Protein AF-A0A699IEM3-F1 (afdb_monomer_lite)

Foldseek 3Di:
DDDDDDDDDDDDDDDDDDDDPDDDDPDDPVVVVVVVVVVVVVPPPQPQDDDPNDGDRDDDPPVVVVVVVVPPDPPDPDDDDDDDPDDDDPDDDPDDPDPDPDPPPPDDDDPPDDDPDDDDDDDDDDDPDDDDPPVVVVVVVVVVVVVVVVVVVVVVVVVVVVVVVVVVVVVVVVVVVVVVVVVVVVVVVVVVVVVCVVVVVVVVVVVVVVVVVVVVVVVD

Organism: Tanacetum cinerariifolium (NCBI:txid118510)

Secondary structure (DSSP, 8-state):
--PPPP----------------PPP---HHHHHHHHHHHHHHSS------BTTB-------THHHHHHHTT--------------------------------------------------------------HHHHHHHHHHHHHHHHHHHHHHHHHHHHHHHHHHHHHHHHHHHHHHHHHHHHHHHHHHHHHHHHHHHHHHHHHHHHHHHHHHHHHH-

Sequence (220 aa):
MRKKLGCTKVGSTYPKIAPNVTRGRTLDFGLWFYITLREKQRHSVVEDTMINGKWKIVHPNVAQFCRVYANQRYKTSGSSSFNIEFGDASINLNVDVGDGEKDEVQELQIPIGRNKAKGLKKKGLRSSRSSSSTNEEALARLMVFELEMQNKHAIKIKKEERLAFLEIKRKKVKCHEQELSMQEYKQRQEDIRFYMQPYDHLTTDALAHIEALRAEIKAR

Radius of gyration: 38.73 Å; chains: 1; bounding box: 74×72×127 Å

pLDDT: mean 71.39, std 21.17, range [39.5, 98.56]

Structure (mmCIF, N/CA/C/O backbone):
data_AF-A0A699IEM3-F1
#
_entry.id   AF-A0A699IEM3-F1
#
loop_
_atom_site.group_PDB
_atom_site.id
_atom_site.type_symbol
_atom_site.label_atom_id
_atom_site.label_alt_id
_atom_site.label_comp_id
_atom_site.label_asym_id
_atom_site.label_entity_id
_atom_site.label_seq_id
_atom_site.pdbx_PDB_ins_code
_atom_site.Cartn_x
_atom_site.Cartn_y
_atom_site.Cartn_z
_atom_site.occupancy
_atom_site.B_iso_or_equiv
_atom_site.auth_seq_id
_atom_site.auth_comp_id
_atom_site.auth_asym_id
_atom_site.auth_atom_id
_atom_site.pdbx_PDB_model_num
ATOM 1 N N . MET A 1 1 ? -8.000 -41.357 47.310 1.00 52.53 1 MET A N 1
ATOM 2 C CA . MET A 1 1 ? -8.778 -41.424 46.051 1.00 52.53 1 MET A CA 1
ATOM 3 C C . MET A 1 1 ? -8.624 -40.106 45.292 1.00 52.53 1 MET A C 1
ATOM 5 O O . MET A 1 1 ? -9.139 -39.098 45.752 1.00 52.53 1 MET A O 1
ATOM 9 N N . ARG A 1 2 ? -7.854 -40.070 44.193 1.00 44.31 2 ARG A N 1
ATOM 10 C CA . ARG A 1 2 ? -7.641 -38.854 43.380 1.00 44.31 2 ARG A CA 1
ATOM 11 C C . ARG A 1 2 ? -8.583 -38.881 42.174 1.00 44.31 2 ARG A C 1
ATOM 13 O O . ARG A 1 2 ? -8.459 -39.760 41.326 1.00 44.31 2 ARG A O 1
ATOM 20 N N . LYS A 1 3 ? -9.533 -37.943 42.122 1.00 59.00 3 LYS A N 1
ATOM 21 C CA . LYS A 1 3 ? -10.459 -37.763 40.994 1.00 59.00 3 LYS A CA 1
ATOM 22 C C . LYS A 1 3 ? -9.687 -37.167 39.810 1.00 59.00 3 LYS A C 1
ATOM 24 O O . LYS A 1 3 ? -9.139 -36.076 39.925 1.00 59.00 3 LYS A O 1
ATOM 29 N N . LYS A 1 4 ? -9.616 -37.899 38.693 1.00 59.34 4 LYS A N 1
ATOM 30 C CA . LYS A 1 4 ? -9.112 -37.388 37.410 1.00 59.34 4 LYS A CA 1
ATOM 31 C C . LYS A 1 4 ? -10.194 -36.500 36.792 1.00 59.34 4 LYS A C 1
ATOM 33 O O . LYS A 1 4 ? -11.294 -36.978 36.536 1.00 59.34 4 LYS A O 1
ATOM 38 N N . LEU A 1 5 ? -9.881 -35.226 36.568 1.00 62.09 5 LEU A N 1
ATOM 39 C CA . LEU A 1 5 ? -10.726 -34.311 35.804 1.00 62.09 5 LEU A CA 1
ATOM 40 C C . LEU A 1 5 ? -10.479 -34.563 34.312 1.00 62.09 5 LEU A C 1
ATOM 42 O O . LEU A 1 5 ? -9.358 -34.419 33.826 1.00 62.09 5 LEU A O 1
ATOM 46 N N . GLY A 1 6 ? -11.521 -35.014 33.614 1.00 62.34 6 GLY A N 1
ATOM 47 C CA . GLY A 1 6 ? -11.516 -35.218 32.170 1.00 62.34 6 GLY A CA 1
ATOM 48 C C . GLY A 1 6 ? -11.523 -33.877 31.444 1.00 62.34 6 GLY A C 1
ATOM 49 O O . GLY A 1 6 ? -12.405 -33.054 31.660 1.00 62.34 6 GLY A O 1
ATOM 50 N N . CYS A 1 7 ? -10.528 -33.664 30.589 1.00 61.41 7 CYS A N 1
ATOM 51 C CA . CYS A 1 7 ? -10.429 -32.496 29.727 1.00 61.41 7 CYS A CA 1
ATOM 52 C C . CYS A 1 7 ? -11.233 -32.762 28.445 1.00 61.41 7 CYS A C 1
ATOM 54 O O . CYS A 1 7 ? -10.807 -33.534 27.583 1.00 61.41 7 CYS A O 1
ATOM 56 N N . THR A 1 8 ? -12.421 -32.172 28.331 1.00 58.03 8 THR A N 1
ATOM 57 C CA . THR A 1 8 ? -13.248 -32.218 27.120 1.00 58.03 8 THR A CA 1
ATOM 58 C C . THR A 1 8 ? -12.727 -31.212 26.095 1.00 58.03 8 THR A C 1
ATOM 60 O O . THR A 1 8 ? -12.819 -30.002 26.295 1.00 58.03 8 THR A O 1
ATOM 63 N N . LYS A 1 9 ? -12.183 -31.714 24.980 1.00 56.56 9 LYS A N 1
ATOM 64 C CA . LYS A 1 9 ? -11.844 -30.912 23.797 1.00 56.56 9 LYS A CA 1
ATOM 65 C C . LYS A 1 9 ? -13.130 -30.418 23.134 1.00 56.56 9 LYS A C 1
ATOM 67 O O . LYS A 1 9 ? -13.849 -31.202 22.523 1.00 56.56 9 LYS A O 1
ATOM 72 N N . VAL A 1 10 ? -13.390 -29.118 23.227 1.00 58.78 10 VAL A N 1
ATOM 73 C CA . VAL A 1 10 ? -14.428 -28.441 22.444 1.00 58.78 10 VAL A CA 1
ATOM 74 C C . VAL A 1 10 ? -13.852 -28.158 21.056 1.00 58.78 10 VAL A C 1
ATOM 76 O O . VAL A 1 10 ? -12.942 -27.345 20.901 1.00 58.78 10 VAL A O 1
ATOM 79 N N . GLY A 1 11 ? -14.331 -28.891 20.050 1.00 55.91 11 GLY A N 1
ATOM 80 C CA . GLY A 1 11 ? -13.993 -28.661 18.649 1.00 55.91 11 GLY A CA 1
ATOM 81 C C . GLY A 1 11 ? -14.689 -27.403 18.143 1.00 55.91 11 GLY A C 1
ATOM 82 O O . GLY A 1 11 ? -15.900 -27.402 17.953 1.00 55.91 11 GLY A O 1
ATOM 83 N N . SER A 1 12 ? -13.924 -26.332 17.938 1.00 51.66 12 SER A N 1
ATOM 84 C CA . SER A 1 12 ? -14.410 -25.110 17.301 1.00 51.66 12 SER A CA 1
ATOM 85 C C . SER A 1 12 ? -14.369 -25.267 15.779 1.00 51.66 12 SER A C 1
ATOM 87 O O . SER A 1 12 ? -13.312 -25.183 15.152 1.00 51.66 12 SER A O 1
ATOM 89 N N . THR A 1 13 ? -15.525 -25.543 15.181 1.00 59.28 13 THR A N 1
ATOM 90 C CA . THR A 1 13 ? -15.749 -25.466 13.733 1.00 59.28 13 THR A CA 1
ATOM 91 C C . THR A 1 13 ? -16.137 -24.039 13.358 1.00 59.28 13 THR A C 1
ATOM 93 O O . THR A 1 13 ? -17.299 -23.660 13.475 1.00 59.28 13 THR A O 1
ATOM 96 N N . TYR A 1 14 ? -15.173 -23.248 12.884 1.00 47.78 14 TYR A N 1
ATOM 97 C CA . TYR A 1 14 ? -15.471 -21.986 12.204 1.00 47.78 14 TYR A CA 1
ATOM 98 C C . TYR A 1 14 ? -15.841 -22.246 10.734 1.00 47.78 14 TYR A C 1
ATOM 100 O O . TYR A 1 14 ? -15.163 -23.037 10.068 1.00 47.78 14 TYR A O 1
ATOM 108 N N . PRO A 1 15 ? -16.876 -21.582 10.190 1.00 53.75 15 PRO A N 1
ATOM 109 C CA . PRO A 1 15 ? -17.202 -21.672 8.773 1.00 53.75 15 PRO A CA 1
ATOM 110 C C . PRO A 1 15 ? -16.101 -21.018 7.924 1.00 53.75 15 PRO A C 1
ATOM 112 O O . PRO A 1 15 ? -15.718 -19.868 8.139 1.00 53.75 15 PRO A O 1
ATOM 115 N N . LYS A 1 16 ? -15.597 -21.759 6.931 1.00 52.88 16 LYS A N 1
ATOM 116 C CA . LYS A 1 16 ? -14.727 -21.234 5.870 1.00 52.88 16 LYS A CA 1
ATOM 117 C C . LYS A 1 16 ? -15.534 -20.270 4.999 1.00 52.88 16 LYS A C 1
ATOM 119 O O . LYS A 1 16 ? -16.350 -20.706 4.193 1.00 52.88 16 LYS A O 1
ATOM 124 N N . ILE A 1 17 ? -15.282 -18.973 5.141 1.00 44.88 17 ILE A N 1
ATOM 125 C CA . ILE A 1 17 ? -15.766 -17.956 4.203 1.00 44.88 17 ILE A CA 1
ATOM 126 C C . ILE A 1 17 ? -14.857 -18.006 2.971 1.00 44.88 17 ILE A C 1
ATOM 128 O O . ILE A 1 17 ? -13.653 -17.764 3.066 1.00 44.88 17 ILE A O 1
ATOM 132 N N . ALA A 1 18 ? -15.420 -18.382 1.823 1.00 44.97 18 ALA A N 1
ATOM 133 C CA . ALA A 1 18 ? -14.713 -18.374 0.549 1.00 44.97 18 ALA A CA 1
ATOM 134 C C . ALA A 1 18 ? -14.455 -16.921 0.094 1.00 44.97 18 ALA A C 1
ATOM 136 O O . ALA A 1 18 ? -15.361 -16.089 0.190 1.00 44.97 18 ALA A O 1
ATOM 137 N N . PRO A 1 19 ? -13.254 -16.591 -0.414 1.00 46.75 19 PRO A N 1
ATOM 138 C CA . PRO A 1 19 ? -12.976 -15.265 -0.943 1.00 46.75 19 PRO A CA 1
ATOM 139 C C . PRO A 1 19 ? -13.763 -15.056 -2.240 1.00 46.75 19 PRO A C 1
ATOM 141 O O . PRO A 1 19 ? -13.542 -15.740 -3.240 1.00 46.75 19 PRO A O 1
ATOM 144 N N . ASN A 1 20 ? -14.687 -14.096 -2.222 1.00 39.56 20 ASN A N 1
ATOM 145 C CA . ASN A 1 20 ? -15.348 -13.608 -3.425 1.00 39.56 20 ASN A CA 1
ATOM 146 C C . ASN A 1 20 ? -14.306 -12.904 -4.306 1.00 39.56 20 ASN A C 1
ATOM 148 O O . ASN A 1 20 ? -13.882 -11.784 -4.028 1.00 39.56 20 ASN A O 1
ATOM 152 N N . VAL A 1 21 ? -13.880 -13.583 -5.370 1.00 42.00 21 VAL A N 1
ATOM 153 C CA . VAL A 1 21 ? -13.054 -13.016 -6.438 1.00 42.00 21 VAL A CA 1
ATOM 154 C C . VAL A 1 21 ? -13.947 -12.101 -7.273 1.00 42.00 21 VAL A C 1
ATOM 156 O O . VAL A 1 21 ? -14.609 -12.534 -8.216 1.00 42.00 21 VAL A O 1
ATOM 159 N N . THR A 1 22 ? -13.995 -10.817 -6.924 1.00 42.59 22 THR A N 1
ATOM 160 C CA . THR A 1 22 ? -14.602 -9.790 -7.775 1.00 42.59 22 THR A CA 1
ATOM 161 C C . THR A 1 22 ? -13.750 -9.612 -9.030 1.00 42.59 22 THR A C 1
ATOM 163 O O . THR A 1 22 ? -12.681 -9.001 -8.996 1.00 42.59 22 THR A O 1
ATOM 166 N N . ARG A 1 23 ? -14.232 -10.192 -10.137 1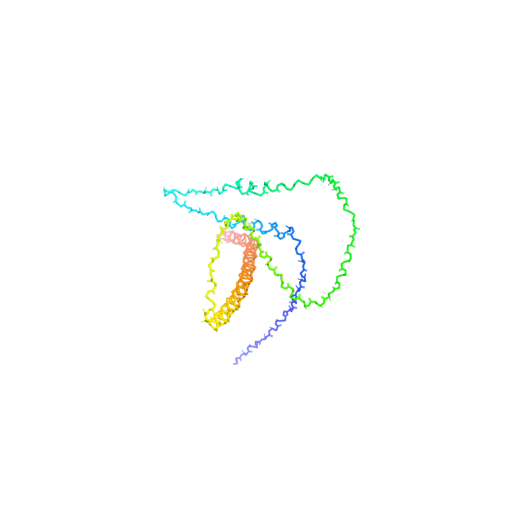.00 42.94 23 ARG A N 1
ATOM 167 C CA . ARG A 1 23 ? -13.726 -9.997 -11.501 1.00 42.94 23 ARG A CA 1
ATOM 168 C C . ARG A 1 23 ? -13.652 -8.506 -11.841 1.00 42.94 23 ARG A C 1
ATOM 170 O O . ARG A 1 23 ? -14.557 -7.735 -11.523 1.00 42.94 23 ARG A O 1
ATOM 177 N N . GLY A 1 24 ? -12.539 -8.136 -12.472 1.00 48.53 24 GLY A N 1
ATOM 178 C CA . GLY A 1 24 ? -12.126 -6.768 -12.750 1.00 48.53 24 GLY A CA 1
ATOM 179 C C . GLY A 1 24 ? -13.165 -5.951 -13.509 1.00 48.53 24 GLY A C 1
ATOM 180 O O . GLY A 1 24 ? -13.565 -6.296 -14.616 1.00 48.53 24 GLY A O 1
ATOM 181 N N . ARG A 1 25 ? -13.537 -4.818 -12.914 1.00 48.66 25 ARG A N 1
ATOM 182 C CA . ARG A 1 25 ? -14.084 -3.682 -13.650 1.00 48.66 25 ARG A CA 1
ATOM 183 C C . ARG A 1 25 ? -12.898 -2.964 -14.282 1.00 48.66 25 ARG A C 1
ATOM 185 O O . ARG A 1 25 ? -11.995 -2.532 -13.566 1.00 48.66 25 ARG A O 1
ATOM 192 N N . THR A 1 26 ? -12.885 -2.854 -15.604 1.00 50.88 26 THR A N 1
ATOM 193 C CA . THR A 1 26 ? -12.029 -1.901 -16.312 1.00 50.88 26 THR A CA 1
ATOM 194 C C . THR A 1 26 ? -12.395 -0.510 -15.816 1.00 50.88 26 THR A C 1
ATOM 196 O O . THR A 1 26 ? -13.453 0.019 -16.151 1.00 50.88 26 THR A O 1
ATOM 199 N N . LEU A 1 27 ? -11.565 0.038 -14.926 1.00 53.81 27 LEU A N 1
ATOM 200 C CA . LEU A 1 27 ? -11.679 1.422 -14.497 1.00 53.81 27 LEU A CA 1
ATOM 201 C C . LEU A 1 27 ? -11.531 2.287 -15.744 1.00 53.81 27 LEU A C 1
ATOM 203 O O . LEU A 1 27 ? -10.534 2.184 -16.457 1.00 53.81 27 LEU A O 1
ATOM 207 N N . ASP A 1 28 ? -12.559 3.089 -15.994 1.00 62.84 28 ASP A N 1
ATOM 208 C CA . ASP A 1 28 ? -12.622 4.059 -17.073 1.00 62.84 28 ASP A CA 1
ATOM 209 C C . ASP A 1 28 ? -11.303 4.846 -17.147 1.00 62.84 28 ASP A C 1
ATOM 211 O O . ASP A 1 28 ? -10.773 5.291 -16.117 1.00 62.84 28 ASP A O 1
ATOM 215 N N . PHE A 1 29 ? -10.747 4.994 -18.352 1.00 63.12 29 PHE A N 1
ATOM 216 C CA . PHE A 1 29 ? -9.464 5.667 -18.580 1.00 63.12 29 PHE A CA 1
ATOM 217 C C . PHE A 1 29 ? -9.464 7.068 -17.953 1.00 63.12 29 PHE A C 1
ATOM 219 O O . PHE A 1 29 ? -8.435 7.509 -17.441 1.00 63.12 29 PHE A O 1
ATOM 226 N N . GLY A 1 30 ? -10.626 7.731 -17.906 1.00 71.50 30 GLY A N 1
ATOM 227 C CA . GLY A 1 30 ? -10.803 9.018 -17.236 1.00 71.50 30 GLY A CA 1
ATOM 228 C C . GLY A 1 30 ? -10.588 8.964 -15.719 1.00 71.50 30 GLY A C 1
ATOM 229 O O . GLY A 1 30 ? -9.909 9.829 -15.162 1.00 71.50 30 GLY A O 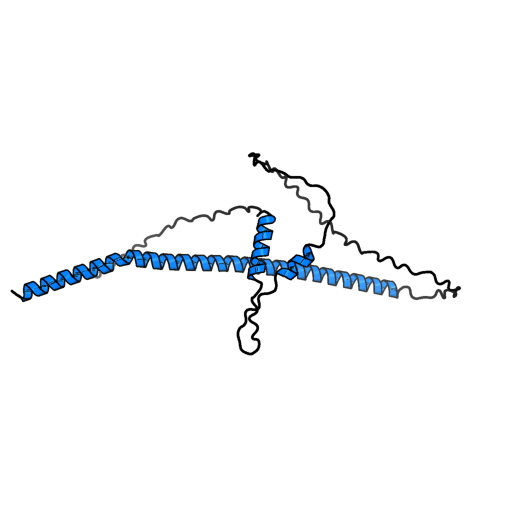1
ATOM 230 N N . LEU A 1 31 ? -11.089 7.927 -15.041 1.00 66.25 31 LEU A N 1
ATOM 231 C CA . LEU A 1 31 ? -10.917 7.761 -13.595 1.00 66.25 31 LEU A CA 1
ATOM 232 C C . LEU A 1 31 ? -9.480 7.345 -13.251 1.00 66.25 31 LEU A C 1
ATOM 234 O O . LEU A 1 31 ? -8.909 7.847 -12.280 1.00 66.25 31 LEU A O 1
ATOM 238 N N . TRP A 1 32 ? -8.861 6.501 -14.082 1.00 72.25 32 TRP A N 1
ATOM 239 C CA . TRP A 1 32 ? -7.441 6.172 -13.950 1.00 72.25 32 TRP A CA 1
ATOM 240 C C . TRP A 1 32 ? -6.556 7.408 -14.157 1.00 72.25 32 TRP A C 1
ATOM 242 O O . TRP A 1 32 ? -5.652 7.657 -13.355 1.00 72.25 32 TRP A O 1
ATOM 252 N N . PHE A 1 33 ? -6.856 8.245 -15.154 1.00 69.88 33 PHE A N 1
ATOM 253 C CA . PHE A 1 33 ? -6.129 9.492 -15.390 1.00 69.88 33 PHE A CA 1
ATOM 254 C C . PHE A 1 33 ? -6.303 10.474 -14.224 1.00 69.88 33 PHE A C 1
ATOM 256 O O . PHE A 1 33 ? -5.316 11.033 -13.747 1.00 69.88 33 PHE A O 1
ATOM 263 N N . TYR A 1 34 ? -7.521 10.617 -13.691 1.00 68.62 34 TYR A N 1
ATOM 264 C CA . TYR A 1 34 ? -7.807 11.490 -12.547 1.00 68.62 34 TYR A CA 1
ATOM 265 C C . TYR A 1 34 ? -7.088 11.037 -11.266 1.00 68.62 34 TYR A C 1
ATOM 267 O O . TYR A 1 34 ? -6.473 11.856 -10.578 1.00 68.62 34 TYR A O 1
ATOM 275 N N . ILE A 1 35 ? -7.091 9.734 -10.962 1.00 73.56 35 ILE A N 1
ATOM 276 C CA . ILE A 1 35 ? -6.369 9.173 -9.808 1.00 73.56 35 ILE A CA 1
ATOM 277 C C . ILE A 1 35 ? -4.857 9.353 -9.981 1.00 73.56 35 ILE A C 1
ATOM 279 O O . ILE A 1 35 ? -4.184 9.764 -9.036 1.00 73.56 35 ILE A O 1
ATOM 283 N N . THR A 1 36 ? -4.327 9.138 -11.188 1.00 74.12 36 THR A N 1
ATOM 284 C CA . THR A 1 36 ? -2.892 9.304 -11.468 1.00 74.12 36 THR A CA 1
ATOM 285 C C . THR A 1 36 ? -2.459 10.771 -11.351 1.00 74.12 36 THR A C 1
ATOM 287 O O . THR A 1 36 ? -1.404 11.060 -10.783 1.00 74.12 36 THR A O 1
ATOM 290 N N . LEU A 1 37 ? -3.288 11.719 -11.806 1.00 71.75 37 LEU A N 1
ATOM 291 C CA . LEU A 1 37 ? -3.036 13.156 -11.641 1.00 71.75 37 LEU A CA 1
ATOM 292 C C . LEU A 1 37 ? -3.068 13.568 -10.160 1.00 71.75 37 LEU A C 1
ATOM 294 O O . LEU A 1 37 ? -2.227 14.348 -9.708 1.00 71.75 37 LEU A O 1
ATOM 298 N N . ARG A 1 38 ? -4.005 13.004 -9.389 1.00 70.69 38 ARG A N 1
ATOM 299 C CA . ARG A 1 38 ? -4.167 13.281 -7.955 1.00 70.69 38 ARG A CA 1
ATOM 300 C C . ARG A 1 38 ? -3.053 12.661 -7.105 1.00 70.69 38 ARG A C 1
ATOM 302 O O . ARG A 1 38 ? -2.613 13.291 -6.148 1.00 70.69 38 ARG A O 1
ATOM 309 N N . GLU A 1 39 ? -2.554 11.473 -7.454 1.00 63.47 39 GLU A N 1
ATOM 310 C CA . GLU A 1 39 ? -1.367 10.879 -6.816 1.00 63.47 39 GLU A CA 1
ATOM 311 C C . GLU A 1 39 ? -0.099 11.680 -7.138 1.00 63.47 39 GLU A C 1
ATOM 313 O O . GLU A 1 39 ? 0.723 11.888 -6.248 1.00 63.47 39 GLU A O 1
ATOM 318 N N . LYS A 1 40 ? 0.043 12.211 -8.360 1.00 63.75 40 LYS A N 1
ATOM 319 C CA . LYS A 1 40 ? 1.193 13.053 -8.732 1.00 63.75 40 LYS A CA 1
ATOM 320 C C . LYS A 1 40 ? 1.199 14.404 -8.003 1.00 63.75 40 LYS A C 1
ATOM 322 O O . LYS A 1 40 ? 2.268 14.898 -7.670 1.00 63.75 40 LYS A O 1
ATOM 327 N N . GLN A 1 41 ? 0.024 14.947 -7.679 1.00 54.28 41 GLN A N 1
ATOM 328 C CA . GLN A 1 41 ? -0.141 16.115 -6.798 1.00 54.28 41 GLN A CA 1
ATOM 329 C C . GLN A 1 41 ? 0.184 15.815 -5.322 1.00 54.28 41 GLN A C 1
ATOM 331 O O . GLN A 1 41 ? 0.631 16.701 -4.607 1.00 54.28 41 GLN A O 1
ATOM 336 N N . ARG A 1 42 ? -0.000 14.573 -4.847 1.00 55.06 42 ARG A N 1
ATOM 337 C CA . ARG A 1 42 ? 0.396 14.172 -3.478 1.00 55.06 42 ARG A CA 1
ATOM 338 C C . ARG A 1 42 ? 1.878 13.813 -3.359 1.00 55.06 42 ARG A C 1
ATOM 340 O O . ARG A 1 42 ? 2.439 13.916 -2.277 1.00 55.06 42 ARG A O 1
ATOM 347 N N . HIS A 1 43 ? 2.494 13.390 -4.461 1.00 47.62 43 HIS A N 1
ATOM 348 C CA . HIS A 1 43 ? 3.922 13.085 -4.555 1.00 47.62 43 HIS A CA 1
ATOM 349 C C . HIS A 1 43 ? 4.768 14.248 -5.091 1.00 47.62 43 HIS A C 1
ATOM 351 O O . HIS A 1 43 ? 5.978 14.074 -5.227 1.00 47.62 43 HIS A O 1
ATOM 357 N N . SER A 1 44 ? 4.197 15.438 -5.346 1.00 48.97 44 SER A N 1
ATOM 358 C CA . SER A 1 44 ? 5.000 16.663 -5.297 1.00 48.97 44 SER A CA 1
ATOM 359 C C . SER A 1 44 ? 5.362 16.876 -3.834 1.00 48.97 44 SER A C 1
ATOM 361 O O . SER A 1 44 ? 4.662 17.558 -3.086 1.00 48.97 44 SER A O 1
ATOM 363 N N . VAL A 1 45 ? 6.404 16.158 -3.427 1.00 50.25 45 VAL A N 1
ATOM 364 C CA . VAL A 1 45 ? 7.114 16.333 -2.175 1.00 50.25 45 VAL A CA 1
ATOM 365 C C . VAL A 1 45 ? 7.285 17.834 -2.009 1.00 50.25 45 VAL A C 1
ATOM 367 O O . VAL A 1 45 ? 7.888 18.496 -2.854 1.00 50.25 45 VAL A O 1
ATOM 370 N N . VAL A 1 46 ? 6.659 18.377 -0.968 1.00 50.88 46 VAL A N 1
ATOM 371 C CA . VAL A 1 46 ? 7.065 19.659 -0.413 1.00 50.88 46 VAL A CA 1
ATOM 372 C C . VAL A 1 46 ? 8.498 19.407 0.029 1.00 50.88 46 VAL A C 1
ATOM 374 O O . VAL A 1 46 ? 8.736 18.788 1.061 1.00 50.88 46 VAL A O 1
ATOM 377 N N . GLU A 1 47 ? 9.453 19.713 -0.844 1.00 48.84 47 GLU A N 1
ATOM 378 C CA . GLU A 1 47 ? 10.856 19.686 -0.475 1.00 48.84 47 GLU A CA 1
ATOM 379 C C . GLU A 1 47 ? 11.030 20.812 0.538 1.00 48.84 47 GLU A C 1
ATOM 381 O O . GLU A 1 47 ? 11.080 21.991 0.184 1.00 48.84 47 GLU A O 1
ATOM 386 N N . ASP A 1 48 ? 11.055 20.445 1.817 1.00 45.38 48 ASP A N 1
ATOM 387 C CA . ASP A 1 48 ? 11.403 21.353 2.899 1.00 45.38 48 ASP A CA 1
ATOM 388 C C . ASP A 1 48 ? 12.898 21.675 2.792 1.00 45.38 48 ASP A C 1
ATOM 390 O O . ASP A 1 48 ? 13.752 21.109 3.475 1.00 45.38 48 ASP A O 1
ATOM 394 N N . THR A 1 49 ? 13.248 22.581 1.881 1.00 57.91 49 THR A N 1
ATOM 395 C CA . THR A 1 49 ? 14.609 23.101 1.781 1.00 57.91 49 THR A CA 1
ATOM 396 C C . THR A 1 49 ? 14.813 24.153 2.866 1.00 57.91 49 THR A C 1
ATOM 398 O O . THR A 1 49 ? 14.177 25.210 2.857 1.00 57.91 49 THR A O 1
ATOM 401 N N . MET A 1 50 ? 15.720 23.888 3.806 1.00 50.12 50 MET A N 1
ATOM 402 C CA . MET A 1 50 ? 16.176 24.890 4.768 1.00 50.12 50 MET A CA 1
ATOM 403 C C . MET A 1 50 ? 16.962 25.990 4.044 1.00 50.12 50 MET A C 1
ATOM 405 O O . MET A 1 50 ? 18.104 25.786 3.637 1.00 50.12 50 MET A O 1
ATOM 409 N N . ILE A 1 51 ? 16.379 27.184 3.937 1.00 65.94 51 ILE A N 1
ATOM 410 C CA . ILE A 1 51 ? 17.066 28.383 3.444 1.00 65.94 51 ILE A CA 1
ATOM 411 C C . ILE A 1 51 ? 17.247 29.326 4.638 1.00 65.94 51 ILE A C 1
ATOM 413 O O . ILE A 1 51 ? 16.272 29.800 5.222 1.00 65.94 51 ILE A O 1
ATOM 417 N N . ASN A 1 52 ? 18.499 29.592 5.024 1.00 69.81 52 ASN A N 1
ATOM 418 C CA . ASN A 1 52 ? 18.875 30.463 6.151 1.00 69.81 52 ASN A CA 1
ATOM 419 C C . ASN A 1 52 ? 18.307 30.040 7.522 1.00 69.81 52 ASN A C 1
ATOM 421 O O . ASN A 1 52 ? 17.894 30.888 8.313 1.00 69.81 52 ASN A O 1
ATOM 425 N N . GLY A 1 53 ? 18.249 28.733 7.808 1.00 75.44 53 GLY A N 1
ATOM 426 C CA . GLY A 1 53 ? 17.848 28.220 9.129 1.00 75.44 53 GLY A CA 1
ATOM 427 C C . GLY A 1 53 ? 16.383 28.473 9.510 1.00 75.44 53 GLY A C 1
ATOM 428 O O . GLY A 1 53 ? 16.006 28.261 10.659 1.00 75.44 53 GLY A O 1
ATOM 429 N N . LYS A 1 54 ? 15.547 28.921 8.565 1.00 63.41 54 LYS A N 1
ATOM 430 C CA . LYS A 1 54 ? 14.098 29.056 8.739 1.00 63.41 54 LYS A CA 1
ATOM 431 C C . LYS A 1 54 ? 13.383 28.122 7.772 1.00 63.41 54 LYS A C 1
ATOM 433 O O . LYS A 1 54 ? 13.642 28.153 6.571 1.00 63.41 54 LYS A O 1
ATOM 438 N N . TRP A 1 55 ? 12.463 27.324 8.305 1.00 61.94 55 TRP A N 1
ATOM 439 C CA . TRP A 1 55 ? 11.569 26.486 7.513 1.00 61.94 55 TRP A CA 1
ATOM 440 C C . TRP A 1 55 ? 10.671 27.382 6.655 1.00 61.94 55 TRP A C 1
ATOM 442 O O . TRP A 1 55 ? 9.961 28.245 7.178 1.00 61.94 55 TRP A O 1
ATOM 452 N N . LYS A 1 56 ? 10.737 27.219 5.333 1.00 64.06 56 LYS A N 1
ATOM 453 C CA . LYS A 1 56 ? 9.859 27.901 4.381 1.00 64.06 56 LYS A CA 1
ATOM 454 C C . LYS A 1 56 ? 9.250 26.865 3.451 1.00 64.06 56 LYS A C 1
ATOM 456 O O . LYS A 1 56 ? 9.974 26.170 2.750 1.00 64.06 56 LYS A O 1
ATOM 461 N N . ILE A 1 57 ? 7.922 26.823 3.420 1.00 61.25 57 ILE A N 1
ATOM 462 C CA . ILE A 1 57 ? 7.159 26.006 2.479 1.00 61.25 57 ILE A CA 1
ATOM 463 C C . ILE A 1 57 ? 7.235 26.701 1.119 1.00 61.25 57 ILE A C 1
ATOM 465 O O . ILE A 1 57 ? 6.619 27.749 0.903 1.00 61.25 57 ILE A O 1
ATOM 469 N N . VAL A 1 58 ? 8.033 26.153 0.206 1.00 65.19 58 VAL A N 1
ATOM 470 C CA . VAL A 1 58 ? 8.088 26.631 -1.176 1.00 65.19 58 VAL A CA 1
ATOM 471 C C . VAL A 1 58 ? 6.942 25.969 -1.930 1.00 65.19 58 VAL A C 1
ATOM 473 O O . VAL A 1 58 ? 7.017 24.801 -2.294 1.00 65.19 58 VAL A O 1
ATOM 476 N N . HIS A 1 59 ? 5.858 26.707 -2.160 1.00 62.31 59 HIS A N 1
ATOM 477 C CA . HIS A 1 59 ? 4.801 26.247 -3.055 1.00 62.31 59 HIS A CA 1
ATOM 478 C C . HIS A 1 59 ? 5.326 26.280 -4.500 1.00 62.31 59 HIS A C 1
ATOM 480 O O . HIS A 1 59 ? 5.608 27.373 -5.007 1.00 62.31 59 HIS A O 1
ATOM 486 N N . PRO A 1 60 ? 5.468 25.134 -5.194 1.00 60.06 60 PRO A N 1
ATOM 487 C CA . PRO A 1 60 ? 5.836 25.143 -6.601 1.00 60.06 60 PRO A CA 1
ATOM 488 C C . PRO A 1 60 ? 4.761 25.900 -7.385 1.00 60.06 60 PRO A C 1
ATOM 490 O O . PRO A 1 60 ? 3.564 25.673 -7.217 1.00 60.06 60 PRO A O 1
ATOM 493 N N . ASN A 1 61 ? 5.189 26.845 -8.219 1.00 55.97 61 ASN A N 1
ATOM 494 C CA . ASN A 1 61 ? 4.303 27.740 -8.953 1.00 55.97 61 ASN A CA 1
ATOM 495 C C . ASN A 1 61 ? 3.539 26.964 -10.049 1.00 55.97 61 ASN A C 1
ATOM 497 O O . ASN A 1 61 ? 3.974 26.875 -11.199 1.00 55.97 61 ASN A O 1
ATOM 501 N N . VAL A 1 62 ? 2.394 26.375 -9.681 1.00 54.28 62 VAL A N 1
ATOM 502 C CA . VAL A 1 62 ? 1.538 25.520 -10.533 1.00 54.28 62 VAL A CA 1
ATOM 503 C C . VAL A 1 62 ? 1.064 26.240 -11.811 1.00 54.28 62 VAL A C 1
ATOM 505 O O . VAL A 1 62 ? 0.748 25.594 -12.813 1.00 54.28 62 VAL A O 1
ATOM 508 N N . ALA A 1 63 ? 1.088 27.577 -11.840 1.00 51.56 63 ALA A N 1
ATOM 509 C CA . ALA A 1 63 ? 0.634 28.374 -12.979 1.00 51.56 63 ALA A CA 1
ATOM 510 C C . ALA A 1 63 ? 1.517 28.248 -14.240 1.00 51.56 63 ALA A C 1
ATOM 512 O O . ALA A 1 63 ? 1.020 28.447 -15.351 1.00 51.56 63 ALA A O 1
ATOM 513 N N . GLN A 1 64 ? 2.804 27.889 -14.125 1.00 53.12 64 GLN A N 1
ATOM 514 C CA . GLN A 1 64 ? 3.674 27.766 -15.307 1.00 53.12 64 GLN A CA 1
ATOM 515 C C . GLN A 1 64 ? 3.519 26.435 -16.052 1.00 53.12 64 GLN A C 1
ATOM 517 O O . GLN A 1 64 ? 3.697 26.402 -17.271 1.00 53.12 64 GLN A O 1
ATOM 522 N N . PHE A 1 65 ? 3.110 25.359 -15.375 1.00 45.94 65 PHE A N 1
ATOM 523 C CA . PHE A 1 65 ? 2.996 24.043 -16.015 1.00 45.94 65 PHE A CA 1
ATOM 524 C C . PHE A 1 65 ? 1.772 23.940 -16.945 1.00 45.94 65 PHE A C 1
ATOM 526 O O . PHE A 1 65 ? 1.818 23.261 -17.969 1.00 45.94 65 PHE A O 1
ATOM 533 N N . CYS A 1 66 ? 0.703 24.694 -16.664 1.00 48.06 66 CYS A N 1
ATOM 534 C CA . CYS A 1 66 ? -0.475 24.749 -17.539 1.00 48.06 66 CYS A CA 1
ATOM 535 C C . CYS A 1 66 ? -0.250 25.589 -18.811 1.00 48.06 66 CYS A C 1
ATOM 537 O O . CYS A 1 66 ? -0.931 25.381 -19.815 1.00 48.06 66 CYS A O 1
ATOM 539 N N . ARG A 1 67 ? 0.721 26.515 -18.818 1.00 44.50 67 ARG A N 1
ATOM 540 C CA . ARG A 1 67 ? 0.974 27.384 -19.982 1.00 44.50 67 ARG A CA 1
ATOM 541 C C . ARG A 1 67 ? 1.655 26.659 -21.145 1.00 44.50 67 ARG A C 1
ATOM 543 O O . ARG A 1 67 ? 1.457 27.057 -22.288 1.00 44.50 67 ARG A O 1
ATOM 550 N N . VAL A 1 68 ? 2.409 25.592 -20.872 1.00 47.38 68 VAL A N 1
ATOM 551 C CA . VAL A 1 68 ? 3.123 24.831 -21.913 1.00 47.38 68 VAL A CA 1
ATOM 552 C C . VAL A 1 68 ? 2.180 23.902 -22.690 1.00 47.38 68 VAL A C 1
ATOM 554 O O . VAL A 1 68 ? 2.362 23.732 -23.890 1.00 47.38 68 VAL A O 1
ATOM 557 N N . TYR A 1 69 ? 1.109 23.394 -22.069 1.00 45.75 69 TYR A N 1
ATOM 558 C CA . TYR A 1 69 ? 0.140 22.519 -22.750 1.00 45.75 69 TYR A CA 1
ATOM 559 C C . TYR A 1 69 ? -1.046 23.254 -23.394 1.00 45.75 69 TYR A C 1
ATOM 561 O O . TYR A 1 69 ? -1.701 22.701 -24.272 1.00 45.75 69 TYR A O 1
ATOM 569 N N . ALA A 1 70 ? -1.304 24.516 -23.036 1.00 48.25 70 ALA A N 1
ATOM 570 C CA . ALA A 1 70 ? -2.388 25.302 -23.636 1.00 48.25 70 ALA A CA 1
ATOM 571 C C . ALA A 1 70 ? -2.047 25.904 -25.019 1.00 48.25 70 ALA A C 1
ATOM 573 O O . ALA A 1 70 ? -2.913 26.511 -25.650 1.00 48.25 70 ALA A O 1
ATOM 574 N N . ASN A 1 71 ? -0.805 25.761 -25.503 1.00 45.84 71 ASN A N 1
ATOM 575 C CA . ASN A 1 71 ? -0.349 26.407 -26.741 1.00 45.84 71 ASN A CA 1
ATOM 576 C C . ASN A 1 71 ? -0.236 25.464 -27.952 1.00 45.84 71 ASN A C 1
ATOM 578 O O . ASN A 1 71 ? 0.247 25.868 -29.007 1.00 45.84 71 ASN A O 1
ATOM 582 N N . GLN A 1 72 ? -0.742 24.233 -27.844 1.00 50.69 72 GLN A N 1
ATOM 583 C CA . GLN A 1 72 ? -0.953 23.357 -28.998 1.00 50.69 72 GLN A CA 1
ATOM 584 C C . GLN A 1 72 ? -2.391 23.534 -29.510 1.00 50.69 72 GLN A C 1
ATOM 586 O O . GLN A 1 72 ? -3.226 22.635 -29.459 1.00 50.69 72 GLN A O 1
ATOM 591 N N . ARG A 1 73 ? -2.702 24.755 -29.971 1.00 46.78 73 ARG A N 1
ATOM 592 C CA . ARG A 1 73 ? -3.943 25.061 -30.694 1.00 46.78 73 ARG A CA 1
ATOM 593 C C . ARG A 1 73 ? -3.939 24.321 -32.032 1.00 46.78 73 ARG A C 1
ATOM 595 O O . ARG A 1 73 ? -3.494 24.860 -33.045 1.00 46.78 73 ARG A O 1
ATOM 602 N N . TYR A 1 74 ? -4.495 23.116 -32.050 1.00 45.69 74 TYR A N 1
ATOM 603 C CA . TYR A 1 74 ? -5.148 22.615 -33.251 1.00 45.69 74 TYR A CA 1
ATOM 604 C C . TYR A 1 74 ? -6.315 23.557 -33.556 1.00 45.69 74 TYR A C 1
ATOM 606 O O . TYR A 1 74 ? -7.247 23.706 -32.768 1.00 45.69 74 TYR A O 1
ATOM 614 N N . LYS A 1 75 ? -6.230 24.261 -34.686 1.00 49.81 75 LYS A N 1
ATOM 615 C CA . LYS A 1 75 ? -7.375 24.948 -35.278 1.00 49.81 75 LYS A CA 1
ATOM 616 C C . LYS A 1 75 ? -8.331 23.877 -35.802 1.00 49.81 75 LYS A C 1
ATOM 618 O O . LYS A 1 75 ? -8.195 23.448 -36.941 1.00 49.81 75 LYS A O 1
ATOM 623 N N . THR A 1 76 ? -9.291 23.459 -34.994 1.00 39.50 76 THR A N 1
ATOM 624 C CA . THR A 1 76 ? -10.485 22.770 -35.488 1.00 39.50 76 THR A CA 1
ATOM 625 C C . THR A 1 76 ? -11.687 23.628 -35.138 1.00 39.50 76 THR A C 1
ATOM 627 O O . THR A 1 76 ? -12.157 23.643 -34.004 1.00 39.50 76 THR A O 1
ATOM 630 N N . SER A 1 77 ? -12.136 24.403 -36.127 1.00 48.56 77 SER A N 1
ATOM 631 C CA . SER A 1 77 ? -13.488 24.952 -36.162 1.00 48.56 77 SER A CA 1
ATOM 632 C C . SER A 1 77 ? -14.478 23.792 -36.152 1.00 48.56 77 SER A C 1
ATOM 634 O O . SER A 1 77 ? -14.367 22.893 -36.980 1.00 48.56 77 SER A O 1
ATOM 636 N N . GLY A 1 78 ? -15.438 23.819 -35.235 1.00 41.56 78 GLY A N 1
ATOM 637 C CA . GLY A 1 78 ? -16.496 22.815 -35.162 1.00 41.56 78 GLY A CA 1
ATOM 638 C C . GLY A 1 78 ? -17.141 22.789 -33.787 1.00 41.56 78 GLY A C 1
ATOM 639 O O . GLY A 1 78 ? -16.913 21.873 -33.006 1.00 41.56 78 GLY A O 1
ATOM 640 N N . SER A 1 79 ? -17.915 23.823 -33.466 1.00 53.22 79 SER A N 1
ATOM 641 C CA . SER A 1 79 ? -18.818 23.811 -32.318 1.00 53.22 79 SER A CA 1
ATOM 642 C C . SER A 1 79 ? -19.881 22.726 -32.515 1.00 53.22 79 SER A C 1
ATOM 644 O O . SER A 1 79 ? -20.687 22.829 -33.437 1.00 53.22 79 SER A O 1
ATOM 646 N N . SER A 1 80 ? -19.907 21.725 -31.637 1.00 46.88 80 SER A N 1
ATOM 647 C CA . SER A 1 80 ? -21.024 20.787 -31.510 1.00 46.88 80 SER A CA 1
ATOM 648 C C . SER A 1 80 ? -21.403 20.688 -30.040 1.00 46.88 80 SER A C 1
ATOM 650 O O . SER A 1 80 ? -20.737 20.018 -29.253 1.00 46.88 80 SER A O 1
ATOM 652 N N . SER A 1 81 ? -22.460 21.400 -29.659 1.00 54.44 81 SER A N 1
ATOM 653 C CA . SER A 1 81 ? -23.117 21.262 -28.364 1.00 54.44 81 SER A CA 1
ATOM 654 C C . SER A 1 81 ? -23.910 19.956 -28.354 1.00 54.44 81 SER A C 1
ATOM 656 O O . SER A 1 81 ? -25.020 19.903 -28.880 1.00 54.44 81 SER A O 1
ATOM 658 N N . PHE A 1 82 ? -23.344 18.897 -27.781 1.00 39.69 82 PHE A N 1
ATOM 659 C CA . PHE A 1 82 ? -24.115 17.699 -27.465 1.00 39.69 82 PHE A CA 1
ATOM 660 C C . PHE A 1 82 ? -24.681 17.822 -26.052 1.00 39.69 82 PHE A C 1
ATOM 662 O O . PHE A 1 82 ? -23.961 17.709 -25.062 1.00 39.69 82 PHE A O 1
ATOM 669 N N . ASN A 1 83 ? -25.990 18.062 -25.988 1.00 43.66 83 ASN A N 1
ATOM 670 C CA . ASN A 1 83 ? -26.806 17.744 -24.825 1.00 43.66 83 ASN A CA 1
ATOM 671 C C . ASN A 1 83 ? -26.862 16.215 -24.725 1.00 43.66 83 ASN A C 1
ATOM 673 O O . ASN A 1 83 ? -27.372 15.567 -25.638 1.00 43.66 83 ASN A O 1
ATOM 677 N N . ILE A 1 84 ? -26.310 15.635 -23.660 1.00 45.44 84 ILE A N 1
ATOM 678 C CA . ILE A 1 84 ? -26.462 14.203 -23.385 1.00 45.44 84 ILE A CA 1
ATOM 679 C C . ILE A 1 84 ? -27.647 14.053 -22.440 1.00 45.44 84 ILE A C 1
ATOM 681 O O . ILE A 1 84 ? -27.528 14.172 -21.222 1.00 45.44 84 ILE A O 1
ATOM 685 N N . GLU A 1 85 ? -28.803 13.829 -23.047 1.00 45.06 85 GLU A N 1
ATOM 686 C CA . GLU A 1 85 ? -29.963 13.236 -22.402 1.00 45.06 85 GLU A CA 1
ATOM 687 C C . GLU A 1 85 ? -29.639 11.741 -22.222 1.00 45.06 85 GLU A C 1
ATOM 689 O O . GLU A 1 85 ? -29.475 11.002 -23.193 1.00 45.06 85 GLU A O 1
ATOM 694 N N . PHE A 1 86 ? -29.410 11.318 -20.975 1.00 46.56 86 PHE A N 1
ATOM 695 C CA . PHE A 1 86 ? -29.098 9.931 -20.621 1.00 46.56 86 PHE A CA 1
ATOM 696 C C . PHE A 1 86 ? -30.360 9.070 -20.792 1.00 46.56 86 PHE A C 1
ATOM 698 O O . PHE A 1 86 ? -31.151 8.909 -19.867 1.00 46.56 86 PHE A O 1
ATOM 705 N N . GLY A 1 87 ? -30.560 8.543 -21.999 1.00 53.09 87 GLY A N 1
ATOM 706 C CA . GLY A 1 87 ? -31.489 7.448 -22.262 1.00 53.09 87 GLY A CA 1
ATOM 707 C C . GLY A 1 87 ? -30.804 6.107 -22.009 1.00 53.09 87 GLY A C 1
ATOM 708 O O . GLY A 1 87 ? -29.767 5.826 -22.611 1.00 53.09 87 GLY A O 1
ATOM 709 N N . ASP A 1 88 ? -31.380 5.299 -21.117 1.00 55.38 88 ASP A N 1
ATOM 710 C CA . ASP A 1 88 ? -30.985 3.918 -20.818 1.00 55.38 88 ASP A CA 1
ATOM 711 C C . ASP A 1 88 ? -30.932 3.063 -22.096 1.00 55.38 88 ASP A C 1
ATOM 713 O O . ASP A 1 88 ? -31.926 2.489 -22.540 1.00 55.38 88 ASP A O 1
ATOM 717 N N . ALA A 1 89 ? -29.748 2.951 -22.690 1.00 46.22 89 ALA A N 1
ATOM 718 C CA . ALA A 1 89 ? -29.456 1.976 -23.727 1.00 46.22 89 ALA A CA 1
ATOM 719 C C . ALA A 1 89 ? -28.331 1.071 -23.222 1.00 46.22 89 ALA A C 1
ATOM 721 O O . ALA A 1 89 ? -27.152 1.426 -23.232 1.00 46.22 89 ALA A O 1
ATOM 722 N N . SER A 1 90 ? -28.710 -0.113 -22.741 1.00 57.56 90 SER A N 1
ATOM 723 C CA . SER A 1 90 ? -27.784 -1.174 -22.355 1.00 57.56 90 SER A CA 1
ATOM 724 C C . SER A 1 90 ? -26.977 -1.621 -23.575 1.00 57.56 90 SER A C 1
ATOM 726 O O . SER A 1 90 ? -27.499 -2.271 -24.483 1.00 57.56 90 SER A O 1
ATOM 728 N N . ILE A 1 91 ? -25.699 -1.260 -23.602 1.00 46.38 91 ILE A N 1
ATOM 729 C CA . ILE A 1 91 ? -24.773 -1.616 -24.674 1.00 46.38 91 ILE A CA 1
ATOM 730 C C . ILE A 1 91 ? -24.357 -3.073 -24.460 1.00 46.38 91 ILE A C 1
ATOM 732 O O . ILE A 1 91 ? -23.668 -3.400 -23.493 1.00 46.38 91 ILE A O 1
ATOM 736 N N . ASN A 1 92 ? -24.814 -3.963 -25.336 1.00 55.78 92 ASN A N 1
ATOM 737 C CA . ASN A 1 92 ? -24.512 -5.387 -25.256 1.00 55.78 92 ASN A CA 1
ATOM 738 C C . ASN A 1 92 ? -23.116 -5.645 -25.855 1.00 55.78 92 ASN A C 1
ATOM 740 O O . ASN A 1 92 ? -22.960 -5.740 -27.071 1.00 55.78 92 ASN A O 1
ATOM 744 N N . LEU A 1 93 ? -22.086 -5.688 -25.005 1.00 59.69 93 LEU A N 1
ATOM 745 C CA . LEU A 1 93 ? -20.696 -5.939 -25.402 1.00 59.69 93 LEU A CA 1
ATOM 746 C C . LEU A 1 93 ? -20.400 -7.445 -25.426 1.00 59.69 93 LEU A C 1
ATOM 748 O O . LEU A 1 93 ? -19.698 -7.965 -24.561 1.00 59.69 93 LEU A O 1
ATOM 752 N N . ASN A 1 94 ? -20.904 -8.140 -26.445 1.00 51.44 94 ASN A N 1
ATOM 753 C CA . ASN A 1 94 ? -20.321 -9.417 -26.853 1.00 51.44 94 ASN A CA 1
ATOM 754 C C . ASN A 1 94 ? -19.063 -9.119 -27.679 1.00 51.44 94 ASN A C 1
ATOM 756 O O . ASN A 1 94 ? -19.138 -8.899 -28.884 1.00 51.44 94 ASN A O 1
ATOM 760 N N . VAL A 1 95 ? -17.910 -9.055 -27.011 1.00 59.41 95 VAL A N 1
ATOM 761 C CA . VAL A 1 95 ? -16.600 -9.070 -27.671 1.00 59.41 95 VAL A CA 1
ATOM 762 C C . VAL A 1 95 ? -16.161 -10.523 -27.770 1.00 59.41 95 VAL A C 1
ATOM 764 O O . VAL A 1 95 ? -15.840 -11.149 -26.760 1.00 59.41 95 VAL A O 1
ATOM 767 N N . ASP A 1 96 ? -16.171 -11.049 -28.993 1.00 57.19 96 ASP A N 1
ATOM 768 C CA . ASP A 1 96 ? -15.519 -12.310 -29.322 1.00 57.19 96 ASP A CA 1
ATOM 769 C C . ASP A 1 96 ? -14.020 -12.190 -29.022 1.00 57.19 96 ASP A C 1
ATOM 771 O O . ASP A 1 96 ? -13.313 -11.331 -29.557 1.00 57.19 96 ASP A O 1
ATOM 775 N N . VAL A 1 97 ? -13.540 -13.056 -28.129 1.00 57.62 97 VAL A N 1
ATOM 776 C CA . VAL A 1 97 ? -12.121 -13.218 -27.809 1.00 57.62 97 VAL A CA 1
ATOM 777 C C . VAL A 1 97 ? -11.479 -13.976 -28.968 1.00 57.62 97 VAL A C 1
ATOM 779 O O . VAL A 1 97 ? -11.427 -15.203 -28.985 1.00 57.62 97 VAL A O 1
ATOM 782 N N . GLY A 1 98 ? -11.031 -13.223 -29.969 1.00 53.41 98 GLY A N 1
ATOM 783 C CA . GLY A 1 98 ? -10.155 -13.720 -31.021 1.00 53.41 98 GLY A CA 1
ATOM 784 C C . GLY A 1 98 ? -8.731 -13.851 -30.493 1.00 53.41 98 GLY A C 1
ATOM 785 O O . GLY A 1 98 ? -8.058 -12.847 -30.267 1.00 53.41 98 GLY A O 1
ATOM 786 N N . ASP A 1 99 ? -8.293 -15.091 -30.290 1.00 58.84 99 ASP A N 1
ATOM 787 C CA . ASP A 1 99 ? -6.900 -15.459 -30.045 1.00 58.84 99 ASP A CA 1
ATOM 788 C C . ASP A 1 99 ? -6.059 -15.082 -31.275 1.00 58.84 99 ASP A C 1
ATOM 790 O O . ASP A 1 99 ? -6.239 -15.617 -32.371 1.00 58.84 99 ASP A O 1
ATOM 794 N N . GLY A 1 100 ? -5.214 -14.069 -31.116 1.00 52.16 100 GLY A N 1
ATOM 795 C CA . GLY A 1 100 ? -4.523 -13.399 -32.210 1.00 52.16 100 GLY A CA 1
ATOM 796 C C . GLY A 1 100 ? -3.129 -12.964 -31.797 1.00 52.16 100 GLY A C 1
ATOM 797 O O . GLY A 1 100 ? -2.827 -11.773 -31.794 1.00 52.16 100 GLY A O 1
ATOM 798 N N . GLU A 1 101 ? -2.274 -13.926 -31.444 1.00 60.50 101 GLU A N 1
ATOM 799 C CA . GLU A 1 101 ? -0.826 -13.721 -31.392 1.00 60.50 101 GLU A CA 1
ATOM 800 C C . GLU A 1 101 ? -0.296 -13.336 -32.780 1.00 60.50 101 GLU A C 1
ATOM 802 O O . GLU A 1 101 ? 0.023 -14.198 -33.599 1.00 60.50 101 GLU A O 1
ATOM 807 N N . LYS A 1 102 ? -0.160 -12.033 -33.038 1.00 49.12 102 LYS A N 1
ATOM 808 C CA . LYS A 1 102 ? 0.842 -11.500 -33.969 1.00 49.12 102 LYS A CA 1
ATOM 809 C C . LYS A 1 102 ? 1.435 -10.230 -33.376 1.00 49.12 102 LYS A C 1
ATOM 811 O O . LYS A 1 102 ? 0.831 -9.163 -33.400 1.00 49.12 102 LYS A O 1
ATOM 816 N N . ASP A 1 103 ? 2.623 -10.399 -32.809 1.00 59.53 103 ASP A N 1
ATOM 817 C CA . ASP A 1 103 ? 3.532 -9.343 -32.375 1.00 59.53 103 ASP A CA 1
ATOM 818 C C . ASP A 1 103 ? 3.993 -8.564 -33.622 1.00 59.53 103 ASP A C 1
ATOM 820 O O . ASP A 1 103 ? 5.013 -8.868 -34.242 1.00 59.53 103 ASP A O 1
ATOM 824 N N . GLU A 1 104 ? 3.171 -7.610 -34.068 1.00 51.53 104 GLU A N 1
ATOM 825 C CA . GLU A 1 104 ? 3.548 -6.642 -35.096 1.00 51.53 104 GLU A CA 1
ATOM 826 C C . GLU A 1 104 ? 4.503 -5.621 -34.477 1.00 51.53 104 GLU A C 1
ATOM 828 O O . GLU A 1 104 ? 4.123 -4.653 -33.813 1.00 51.53 104 GLU A O 1
ATOM 833 N N . VAL A 1 105 ? 5.787 -5.878 -34.703 1.00 56.03 105 VAL A N 1
ATOM 834 C CA . VAL A 1 105 ? 6.893 -4.975 -34.414 1.00 56.03 105 VAL A CA 1
ATOM 835 C C . VAL A 1 105 ? 6.633 -3.658 -35.152 1.00 56.03 105 VAL A C 1
ATOM 837 O O . VAL A 1 105 ? 6.761 -3.582 -36.372 1.00 56.03 105 VAL A O 1
ATOM 840 N N . GLN A 1 106 ? 6.243 -2.607 -34.429 1.00 46.62 106 GLN A N 1
ATOM 841 C CA . GLN A 1 106 ? 6.190 -1.264 -35.002 1.00 46.62 106 GLN A CA 1
ATOM 842 C C . GLN A 1 106 ? 7.621 -0.819 -35.317 1.00 46.62 106 GLN A C 1
ATOM 844 O O . GLN A 1 106 ? 8.373 -0.410 -34.428 1.00 46.62 106 GLN A O 1
ATOM 849 N N . GLU A 1 107 ? 8.005 -0.920 -36.589 1.00 46.56 107 GLU A N 1
ATOM 850 C CA . GLU A 1 107 ? 9.220 -0.310 -37.116 1.00 46.56 107 GLU A CA 1
ATOM 851 C C . GLU A 1 107 ? 9.158 1.202 -36.865 1.00 46.56 107 GLU A C 1
ATOM 853 O O . GLU A 1 107 ? 8.350 1.933 -37.441 1.00 46.56 107 GLU A O 1
ATOM 858 N N . LEU A 1 108 ? 10.008 1.679 -35.952 1.00 57.03 108 LEU A N 1
ATOM 859 C CA . LEU A 1 108 ? 10.200 3.100 -35.694 1.00 57.03 108 LEU A CA 1
ATOM 860 C C . LEU A 1 108 ? 10.694 3.768 -36.979 1.00 57.03 108 LEU A C 1
ATOM 862 O O . LEU A 1 108 ? 11.849 3.621 -37.376 1.00 57.03 108 LEU A O 1
ATOM 866 N N . GLN A 1 109 ? 9.798 4.512 -37.620 1.00 57.34 109 GLN A N 1
ATOM 867 C CA . GLN A 1 109 ? 10.067 5.292 -38.817 1.00 57.34 109 GLN A CA 1
ATOM 868 C C . GLN A 1 109 ? 11.168 6.323 -38.527 1.00 57.34 109 GLN A C 1
ATOM 870 O O . GLN A 1 109 ? 10.944 7.347 -37.881 1.00 57.34 109 GLN A O 1
ATOM 875 N N . ILE A 1 110 ? 12.384 6.027 -38.989 1.00 52.75 110 ILE A N 1
ATOM 876 C CA . ILE A 1 110 ? 13.549 6.903 -38.855 1.00 52.75 110 ILE A CA 1
ATOM 877 C C . ILE A 1 110 ? 13.270 8.188 -39.652 1.00 52.75 110 ILE A C 1
ATOM 879 O O . ILE A 1 110 ? 13.021 8.113 -40.860 1.00 52.75 110 ILE A O 1
ATOM 883 N N . PRO A 1 111 ? 13.312 9.380 -39.031 1.00 52.56 111 PRO A N 1
ATOM 884 C CA . PRO A 1 111 ? 13.100 10.619 -39.757 1.00 52.56 111 PRO A CA 1
ATOM 885 C C . PRO A 1 111 ? 14.291 10.867 -40.688 1.00 52.56 111 PRO A C 1
ATOM 887 O O . PRO A 1 111 ? 15.389 11.221 -40.255 1.00 52.56 111 PRO A O 1
ATOM 890 N N . ILE A 1 112 ? 14.060 10.694 -41.991 1.00 48.59 112 ILE A N 1
ATOM 891 C CA . ILE A 1 112 ? 14.981 11.092 -43.059 1.00 48.59 112 ILE A CA 1
ATOM 892 C C . ILE A 1 112 ? 15.101 12.621 -43.034 1.00 48.59 112 ILE A C 1
ATOM 894 O O . ILE A 1 112 ? 14.315 13.369 -43.624 1.00 48.59 112 ILE A O 1
ATOM 898 N N . GLY A 1 113 ? 16.108 13.092 -42.301 1.00 60.50 113 GLY A N 1
ATOM 899 C CA . GLY A 1 113 ? 16.576 14.468 -42.320 1.00 60.50 113 GLY A CA 1
ATOM 900 C C . GLY A 1 113 ? 17.160 14.799 -43.690 1.00 60.50 113 GLY A C 1
ATOM 901 O O . GLY A 1 113 ? 18.301 14.469 -44.002 1.00 60.50 113 GLY A O 1
ATOM 902 N N . ARG A 1 114 ? 16.347 15.456 -44.521 1.00 54.12 114 ARG A N 1
ATOM 903 C CA . ARG A 1 114 ? 16.715 16.071 -45.805 1.00 54.12 114 ARG A CA 1
ATOM 904 C C . ARG A 1 114 ? 17.877 17.061 -45.630 1.00 54.12 114 ARG A C 1
ATOM 906 O O . ARG A 1 114 ? 17.661 18.243 -45.368 1.00 54.12 114 ARG A O 1
ATOM 913 N N . ASN A 1 115 ? 19.103 16.610 -45.878 1.00 51.69 115 ASN A N 1
ATOM 914 C CA . ASN A 1 115 ? 20.245 17.499 -46.079 1.00 51.69 115 ASN A CA 1
ATOM 915 C C . ASN A 1 115 ? 20.133 18.186 -47.447 1.00 51.69 115 ASN A C 1
ATOM 917 O O . ASN A 1 115 ? 20.403 17.592 -48.490 1.00 51.69 115 ASN A O 1
ATOM 921 N N . LYS A 1 116 ? 19.736 19.464 -47.455 1.00 62.44 116 LYS A N 1
ATOM 922 C CA . LYS A 1 116 ? 19.838 20.329 -48.638 1.00 62.44 116 LYS A CA 1
ATOM 923 C C . LYS A 1 116 ? 21.257 20.891 -48.749 1.00 62.44 116 LYS A C 1
ATOM 925 O O . LYS A 1 116 ? 21.498 22.042 -48.399 1.00 62.44 116 LYS A O 1
ATOM 930 N N . ALA A 1 117 ? 22.195 20.093 -49.252 1.00 60.81 117 ALA A N 1
ATOM 931 C CA . ALA A 1 117 ? 23.509 20.594 -49.648 1.00 60.81 117 ALA A CA 1
ATOM 932 C C . ALA A 1 117 ? 23.449 21.119 -51.093 1.00 60.81 117 ALA A C 1
ATOM 934 O O . ALA A 1 117 ? 23.176 20.373 -52.034 1.00 60.81 117 ALA A O 1
ATOM 935 N N . LYS A 1 118 ? 23.670 22.428 -51.264 1.00 63.84 118 LYS A N 1
ATOM 936 C CA . LYS A 1 118 ? 23.840 23.069 -52.575 1.00 63.84 118 LYS A CA 1
ATOM 937 C C . LYS A 1 118 ? 25.152 22.587 -53.205 1.00 63.84 118 LYS A C 1
ATOM 939 O O . LYS A 1 118 ? 26.179 22.523 -52.538 1.00 63.84 118 LYS A O 1
ATOM 944 N N . GLY A 1 119 ? 25.080 22.233 -54.486 1.00 57.59 119 GLY A N 1
ATOM 945 C CA . GLY A 1 119 ? 26.148 21.583 -55.238 1.00 57.59 119 GLY A CA 1
ATOM 946 C C . GLY A 1 119 ? 27.458 22.371 -55.307 1.00 57.59 119 GLY A C 1
ATOM 947 O O . GLY A 1 119 ? 27.487 23.530 -55.714 1.00 57.59 119 GLY A O 1
ATOM 948 N N . LEU A 1 120 ? 28.552 21.675 -55.004 1.00 59.56 120 LEU A N 1
ATOM 949 C CA . LEU A 1 120 ? 29.914 22.048 -55.372 1.00 59.56 120 LEU A CA 1
ATOM 950 C C . LEU A 1 120 ? 30.411 21.030 -56.404 1.00 59.56 120 LEU A C 1
ATOM 952 O O . LEU A 1 120 ? 30.667 19.869 -56.090 1.00 59.56 120 LEU A O 1
ATOM 956 N N . LYS A 1 121 ? 30.515 21.466 -57.665 1.00 64.62 121 LYS A N 1
ATOM 957 C CA . LYS A 1 121 ? 31.141 20.708 -58.755 1.00 64.62 121 LYS A CA 1
ATOM 958 C C . LYS A 1 121 ? 32.631 20.539 -58.440 1.00 64.62 121 LYS A C 1
ATOM 960 O O . LYS A 1 121 ? 33.371 21.517 -58.515 1.00 64.62 121 LYS A O 1
ATOM 965 N N . LYS A 1 122 ? 33.090 19.319 -58.146 1.00 66.12 122 LYS A N 1
ATOM 966 C CA . LYS A 1 122 ? 34.526 19.006 -58.070 1.00 66.12 122 LYS A CA 1
ATOM 967 C C . LYS A 1 122 ? 34.889 17.968 -59.130 1.00 66.12 122 LYS A C 1
ATOM 969 O O . LYS A 1 122 ? 34.276 16.910 -59.220 1.00 66.12 122 LYS A O 1
ATOM 974 N N . LYS A 1 123 ? 35.839 18.359 -59.985 1.00 62.19 123 LYS A N 1
ATOM 975 C CA . LYS A 1 123 ? 36.357 17.602 -61.129 1.00 62.19 123 LYS A CA 1
ATOM 976 C C . LYS A 1 123 ? 37.041 16.311 -60.670 1.00 62.19 123 LYS A C 1
ATOM 978 O O . LYS A 1 123 ? 37.602 16.258 -5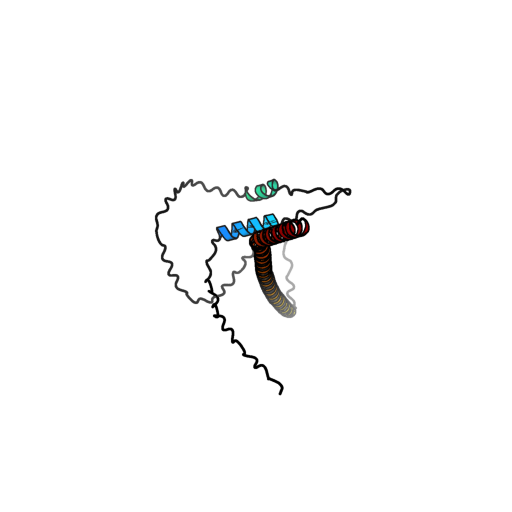9.579 1.00 62.19 123 LYS A O 1
ATOM 983 N N . GLY A 1 124 ? 36.949 15.302 -61.534 1.00 64.50 124 GLY A N 1
ATOM 984 C CA . GLY A 1 124 ? 37.294 13.913 -61.267 1.00 64.50 124 GLY A CA 1
ATOM 985 C C . GLY A 1 124 ? 38.706 13.690 -60.738 1.00 64.50 124 GLY A C 1
ATOM 986 O O . GLY A 1 124 ? 39.687 14.195 -61.281 1.00 64.50 124 GLY A O 1
ATOM 987 N N . LEU A 1 125 ? 38.777 12.851 -59.710 1.00 57.47 125 LEU A N 1
ATOM 988 C CA . LEU A 1 125 ? 39.976 12.117 -59.348 1.00 57.47 125 LEU A CA 1
ATOM 989 C C . LEU A 1 125 ? 39.698 10.635 -59.591 1.00 57.47 125 LEU A C 1
ATOM 991 O O . LEU A 1 125 ? 38.692 10.083 -59.149 1.00 57.47 125 LEU A O 1
ATOM 995 N N . ARG A 1 126 ?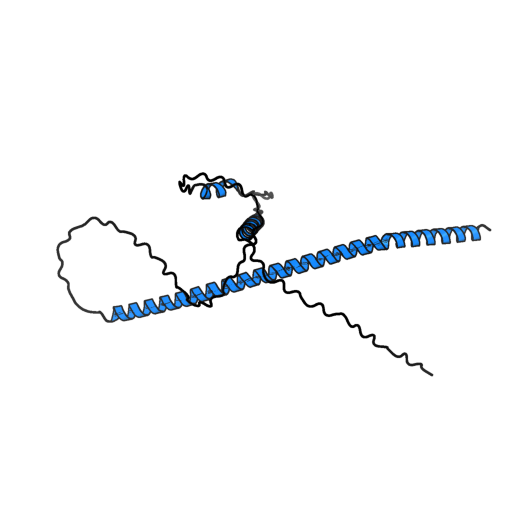 40.590 10.045 -60.386 1.00 59.94 126 ARG A N 1
ATOM 996 C CA . ARG A 1 126 ? 40.657 8.634 -60.761 1.00 59.94 126 ARG A CA 1
ATOM 997 C C . ARG A 1 126 ? 40.520 7.755 -59.514 1.00 59.94 126 ARG A C 1
ATOM 999 O O . ARG A 1 126 ? 41.302 7.871 -58.578 1.00 59.94 126 ARG A O 1
ATOM 1006 N N . SER A 1 127 ? 39.525 6.875 -59.545 1.00 51.69 127 SER A N 1
ATOM 1007 C CA . SER A 1 127 ? 39.311 5.799 -58.582 1.00 51.69 127 SER A CA 1
ATOM 1008 C C . SER A 1 127 ? 40.492 4.824 -58.636 1.00 51.69 127 SER A C 1
ATOM 1010 O O . SER A 1 127 ? 40.627 4.054 -59.586 1.00 51.69 127 SER A O 1
ATOM 1012 N N . SER A 1 128 ? 41.350 4.861 -57.615 1.00 53.50 128 SER A N 1
ATOM 1013 C CA . SER A 1 128 ? 42.232 3.739 -57.287 1.00 53.50 128 SER A CA 1
ATOM 1014 C C . SER A 1 128 ? 41.380 2.664 -56.623 1.00 53.50 128 SER A C 1
ATOM 1016 O O . SER A 1 128 ? 41.112 2.690 -55.426 1.00 53.50 128 SER A O 1
ATOM 1018 N N . ARG A 1 129 ? 40.883 1.758 -57.461 1.00 64.12 129 ARG A N 1
ATOM 1019 C CA . ARG A 1 129 ? 40.128 0.559 -57.108 1.00 64.12 129 ARG A CA 1
ATOM 1020 C C . ARG A 1 129 ? 41.109 -0.548 -56.719 1.00 64.12 129 ARG A C 1
ATOM 1022 O O . ARG A 1 129 ? 41.451 -1.364 -57.560 1.00 64.12 129 ARG A O 1
ATOM 1029 N N . SER A 1 130 ? 41.534 -0.545 -55.460 1.00 52.50 130 SER A N 1
ATOM 1030 C CA . SER A 1 130 ? 42.240 -1.642 -54.775 1.00 52.50 130 SER A CA 1
ATOM 1031 C C . SER A 1 130 ? 42.122 -1.386 -53.270 1.00 52.50 130 SER A C 1
ATOM 1033 O O . SER A 1 130 ? 42.257 -0.242 -52.860 1.00 52.50 130 SER A O 1
ATOM 1035 N N . SER A 1 131 ? 41.934 -2.315 -52.342 1.00 59.28 131 SER A N 1
ATOM 1036 C CA . SER A 1 131 ? 41.626 -3.745 -52.329 1.00 59.28 131 SER A CA 1
ATOM 1037 C C . SER A 1 131 ? 41.613 -4.095 -50.833 1.00 59.28 131 SER A C 1
ATOM 1039 O O . SER A 1 131 ? 42.680 -4.144 -50.228 1.00 59.28 131 SER A O 1
ATOM 1041 N N . SER A 1 132 ? 40.439 -4.246 -50.218 1.00 57.56 132 SER A N 1
ATOM 1042 C CA . SER A 1 132 ? 40.255 -4.844 -48.881 1.00 57.56 132 SER A CA 1
ATOM 1043 C C . SER A 1 132 ? 38.752 -4.929 -48.584 1.00 57.56 132 SER A C 1
ATOM 1045 O O . SER A 1 132 ? 38.240 -4.172 -47.777 1.00 57.56 132 SER A O 1
ATOM 1047 N N . SER A 1 133 ? 38.005 -5.785 -49.284 1.00 62.97 133 SER A N 1
ATOM 1048 C CA . SER A 1 133 ? 36.554 -5.945 -49.061 1.00 62.97 133 SER A CA 1
ATOM 1049 C C . SER A 1 133 ? 36.213 -6.970 -47.972 1.00 62.97 133 SER A C 1
ATOM 1051 O O . SER A 1 133 ? 35.054 -7.129 -47.611 1.00 62.97 133 SER A O 1
ATOM 1053 N N . THR A 1 134 ? 37.201 -7.706 -47.459 1.00 69.31 134 THR A N 1
ATOM 1054 C CA . THR A 1 134 ? 36.983 -8.808 -46.507 1.00 69.31 134 THR A CA 1
ATOM 1055 C C . THR A 1 134 ? 36.883 -8.344 -45.052 1.00 69.31 134 THR A C 1
ATOM 1057 O O . THR A 1 134 ? 36.279 -9.031 -44.233 1.00 69.31 134 THR A O 1
ATOM 1060 N N . ASN A 1 135 ? 37.432 -7.178 -44.706 1.00 83.12 135 ASN A N 1
ATOM 1061 C CA . ASN A 1 135 ? 37.353 -6.622 -43.351 1.00 83.12 135 ASN A CA 1
ATOM 1062 C C . ASN A 1 135 ? 36.030 -5.879 -43.083 1.00 83.12 135 ASN A C 1
ATOM 1064 O O . ASN A 1 135 ? 35.565 -5.872 -41.944 1.00 83.12 135 ASN A O 1
ATOM 1068 N N . GLU A 1 136 ? 35.399 -5.307 -44.112 1.00 88.31 136 GLU A N 1
ATOM 1069 C CA . GLU A 1 136 ? 34.102 -4.627 -43.999 1.00 88.31 136 GLU A CA 1
ATOM 1070 C C . GLU A 1 136 ? 32.983 -5.599 -43.601 1.00 88.31 136 GLU A C 1
ATOM 1072 O O . GLU A 1 136 ? 32.167 -5.279 -42.740 1.00 88.31 136 GLU A O 1
ATOM 1077 N N . GLU A 1 137 ? 32.980 -6.818 -44.151 1.00 90.38 137 GLU A N 1
ATOM 1078 C CA . GLU A 1 137 ? 31.996 -7.844 -43.789 1.00 90.38 137 GLU A CA 1
ATOM 1079 C C . GLU A 1 137 ? 32.158 -8.302 -42.330 1.00 90.38 137 GLU A C 1
ATOM 1081 O O . GLU A 1 137 ? 31.172 -8.448 -41.605 1.00 90.38 137 GLU A O 1
ATOM 1086 N N . ALA A 1 138 ? 33.401 -8.492 -41.873 1.00 93.38 138 ALA A N 1
ATOM 1087 C CA . ALA A 1 138 ? 33.684 -8.855 -40.487 1.00 93.38 138 ALA A CA 1
ATOM 1088 C C . ALA A 1 138 ? 33.241 -7.751 -39.510 1.00 93.38 138 ALA A C 1
ATOM 1090 O O . ALA A 1 138 ? 32.628 -8.048 -38.483 1.00 93.38 138 ALA A O 1
ATOM 1091 N N . LEU A 1 139 ? 33.487 -6.482 -39.855 1.00 94.62 139 LEU A N 1
ATOM 1092 C CA . LEU A 1 139 ? 33.019 -5.339 -39.073 1.00 94.62 139 LEU A CA 1
ATOM 1093 C C . LEU A 1 139 ? 31.487 -5.267 -39.043 1.00 94.62 139 LEU A C 1
ATOM 1095 O O . LEU A 1 139 ? 30.907 -5.095 -37.973 1.00 94.62 139 LEU A O 1
ATOM 1099 N N . ALA A 1 140 ? 30.823 -5.454 -40.187 1.00 95.69 140 ALA A N 1
ATOM 1100 C CA . ALA A 1 140 ? 29.365 -5.453 -40.259 1.00 95.69 140 ALA A CA 1
ATOM 1101 C C . ALA A 1 140 ? 28.755 -6.545 -39.364 1.00 95.69 140 ALA A C 1
ATOM 1103 O O . ALA A 1 140 ? 27.836 -6.270 -38.593 1.00 95.69 140 ALA A O 1
ATOM 1104 N N . ARG A 1 141 ? 29.310 -7.765 -39.396 1.00 96.56 141 ARG A N 1
ATOM 1105 C CA . ARG A 1 141 ? 28.879 -8.871 -38.524 1.00 96.56 141 ARG A CA 1
ATOM 1106 C C . ARG A 1 141 ? 29.070 -8.545 -37.040 1.00 96.56 141 ARG A C 1
ATOM 1108 O O . ARG A 1 141 ? 28.185 -8.846 -36.242 1.00 96.56 141 ARG A O 1
ATOM 1115 N N . LEU A 1 142 ? 30.183 -7.904 -36.676 1.00 97.12 142 LEU A N 1
ATOM 1116 C CA . LEU A 1 142 ? 30.441 -7.471 -35.300 1.00 97.12 142 LEU A CA 1
ATOM 1117 C C . LEU A 1 142 ? 29.399 -6.445 -34.829 1.00 97.12 142 LEU A C 1
ATOM 1119 O O . LEU A 1 142 ? 28.846 -6.594 -33.741 1.00 97.12 142 LEU A O 1
ATOM 1123 N N . MET A 1 143 ? 29.087 -5.450 -35.664 1.0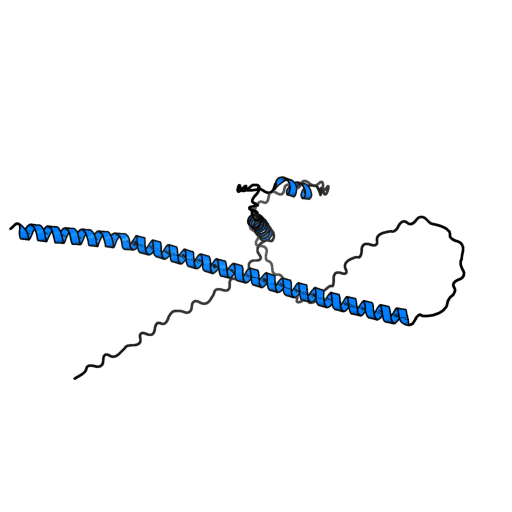0 98.00 143 MET A N 1
ATOM 1124 C CA . MET A 1 143 ? 28.100 -4.416 -35.334 1.00 98.00 143 MET A CA 1
ATOM 1125 C C . MET A 1 143 ? 26.685 -4.987 -35.186 1.00 98.00 143 MET A C 1
ATOM 1127 O O . MET A 1 143 ? 25.960 -4.592 -34.274 1.00 98.00 143 MET A O 1
ATOM 1131 N N . VAL A 1 144 ? 26.292 -5.937 -36.043 1.00 97.94 144 VAL A N 1
ATOM 1132 C CA . VAL A 1 144 ? 24.994 -6.625 -35.924 1.00 97.94 144 VAL A CA 1
ATOM 1133 C C . VAL A 1 144 ? 24.914 -7.390 -34.604 1.00 97.94 144 VAL A C 1
ATOM 1135 O O . VAL A 1 144 ? 23.928 -7.261 -33.879 1.00 97.94 144 VAL A O 1
ATOM 1138 N N . PHE A 1 145 ? 25.969 -8.126 -34.246 1.00 97.81 145 PHE A N 1
ATOM 1139 C CA . PHE A 1 145 ? 26.009 -8.873 -32.991 1.00 97.81 145 PHE A CA 1
ATOM 1140 C C . PHE A 1 145 ? 25.948 -7.959 -31.757 1.00 97.81 145 PHE A C 1
ATOM 1142 O O . PHE A 1 145 ? 25.215 -8.243 -30.807 1.00 97.81 145 PHE A O 1
ATOM 1149 N N . GLU A 1 146 ? 26.680 -6.844 -31.773 1.00 97.94 146 GLU A N 1
ATOM 1150 C CA . GLU A 1 146 ? 26.646 -5.856 -30.693 1.00 97.94 146 GLU A CA 1
ATOM 1151 C C . GLU A 1 146 ? 25.244 -5.248 -30.532 1.00 97.94 146 GLU A C 1
ATOM 1153 O O . GLU A 1 146 ? 24.721 -5.178 -29.416 1.00 97.94 146 GLU A O 1
ATOM 1158 N N . LEU A 1 147 ? 24.589 -4.896 -31.642 1.00 98.06 147 LEU A N 1
ATOM 1159 C CA . LEU A 1 147 ? 23.232 -4.355 -31.630 1.00 98.06 147 LEU A CA 1
ATOM 1160 C C . LEU A 1 147 ? 22.209 -5.372 -31.098 1.00 98.06 147 LEU A C 1
ATOM 1162 O O . LEU A 1 147 ? 21.349 -5.026 -30.284 1.00 98.06 147 LEU A O 1
ATOM 1166 N N . GLU A 1 148 ? 22.303 -6.638 -31.508 1.00 98.31 148 GLU A N 1
ATOM 1167 C CA . GLU A 1 148 ? 21.449 -7.706 -30.981 1.00 98.31 148 GLU A CA 1
ATOM 1168 C C . GLU A 1 148 ? 21.625 -7.892 -29.473 1.00 98.31 148 GLU A C 1
ATOM 1170 O O . GLU A 1 148 ? 20.642 -8.073 -28.744 1.00 98.31 148 GLU A O 1
ATOM 1175 N N . MET A 1 149 ? 22.868 -7.840 -28.991 1.00 98.06 149 MET A N 1
ATOM 1176 C CA . MET A 1 149 ? 23.169 -7.954 -27.568 1.00 98.06 149 MET A CA 1
ATOM 1177 C C . MET A 1 149 ? 22.563 -6.786 -26.783 1.00 98.06 149 MET A C 1
ATOM 1179 O O . MET A 1 149 ? 21.900 -7.009 -25.765 1.00 98.06 149 MET A O 1
ATOM 1183 N N . GLN A 1 150 ? 22.719 -5.556 -27.281 1.00 97.50 150 GLN A N 1
ATOM 1184 C CA . GLN A 1 150 ? 22.132 -4.363 -26.668 1.00 97.50 150 GLN A CA 1
ATOM 1185 C C . GLN A 1 150 ? 20.601 -4.432 -26.639 1.00 97.50 150 GLN A C 1
ATOM 1187 O O . GLN A 1 150 ? 19.996 -4.154 -25.602 1.00 97.50 150 GLN A O 1
ATOM 1192 N N . ASN A 1 151 ? 19.966 -4.881 -27.724 1.00 97.75 151 ASN A N 1
ATOM 1193 C CA . ASN A 1 151 ? 18.513 -5.048 -27.784 1.00 97.75 151 ASN A CA 1
ATOM 1194 C C . ASN A 1 151 ? 18.013 -6.093 -26.780 1.00 97.75 151 ASN A C 1
ATOM 1196 O O . ASN A 1 151 ? 17.065 -5.832 -26.033 1.00 97.75 151 ASN A O 1
ATOM 1200 N N . LYS A 1 152 ? 18.676 -7.254 -26.696 1.00 98.12 152 LYS A N 1
ATOM 1201 C CA . LYS A 1 152 ? 18.353 -8.295 -25.703 1.00 98.12 152 LYS A CA 1
ATOM 1202 C C . LYS A 1 152 ? 18.473 -7.757 -24.278 1.00 98.12 152 LYS A C 1
ATOM 1204 O O . LYS A 1 152 ? 17.579 -7.979 -23.459 1.00 98.12 152 LYS A O 1
ATOM 1209 N N . HIS A 1 153 ? 19.539 -7.015 -23.993 1.00 97.62 153 HIS A N 1
ATOM 1210 C CA . HIS A 1 153 ? 19.759 -6.400 -22.688 1.00 97.62 153 HIS A CA 1
ATOM 1211 C C . HIS A 1 153 ? 18.696 -5.341 -22.358 1.00 97.62 153 HIS A C 1
ATOM 1213 O O . HIS A 1 153 ? 18.119 -5.364 -21.271 1.00 97.62 153 HIS A O 1
ATOM 1219 N N . ALA A 1 154 ? 18.355 -4.469 -23.309 1.00 97.50 154 ALA A N 1
ATOM 1220 C CA . ALA A 1 154 ? 17.322 -3.452 -23.133 1.00 97.50 154 ALA A CA 1
ATOM 1221 C C . ALA A 1 154 ? 15.936 -4.067 -22.874 1.00 97.50 154 ALA A C 1
ATOM 1223 O O . ALA A 1 154 ? 15.197 -3.596 -22.007 1.00 97.50 154 ALA A O 1
ATOM 1224 N N . ILE A 1 155 ? 15.582 -5.143 -23.586 1.00 97.94 155 ILE A N 1
ATOM 1225 C CA . ILE A 1 155 ? 14.334 -5.883 -23.347 1.00 97.94 155 ILE A CA 1
ATOM 1226 C C . ILE A 1 155 ? 14.341 -6.503 -21.946 1.00 97.94 155 ILE A C 1
ATOM 1228 O O . ILE A 1 155 ? 13.328 -6.437 -21.247 1.00 97.94 155 ILE A O 1
ATOM 1232 N N . LYS A 1 156 ? 15.469 -7.087 -21.524 1.00 98.06 156 LYS A N 1
ATOM 1233 C CA . LYS A 1 156 ? 15.620 -7.678 -20.190 1.00 98.06 156 LYS A CA 1
ATOM 1234 C C . LYS A 1 156 ? 15.414 -6.633 -19.089 1.00 98.06 156 LYS A C 1
ATOM 1236 O O . LYS A 1 156 ? 14.563 -6.847 -18.230 1.00 98.06 156 LYS A O 1
ATOM 1241 N N . ILE A 1 157 ? 16.094 -5.488 -19.175 1.00 97.19 157 ILE A N 1
ATOM 1242 C CA . ILE A 1 157 ? 15.939 -4.385 -18.214 1.00 97.19 157 ILE A CA 1
ATOM 1243 C C . ILE A 1 157 ? 14.481 -3.925 -18.149 1.00 97.19 157 ILE A C 1
ATOM 1245 O O . ILE A 1 157 ? 13.899 -3.877 -17.070 1.00 97.19 157 ILE A O 1
ATOM 1249 N N . LYS A 1 158 ? 13.839 -3.670 -19.297 1.00 97.06 158 LYS A N 1
ATOM 1250 C CA . LYS A 1 158 ? 12.432 -3.233 -19.329 1.00 97.06 158 LYS A CA 1
ATOM 1251 C C . LYS A 1 158 ? 11.483 -4.244 -18.678 1.00 97.06 158 LYS A C 1
ATOM 1253 O O . LYS A 1 158 ? 10.481 -3.851 -18.081 1.00 97.06 158 LYS A O 1
ATOM 1258 N N . LYS A 1 159 ? 11.759 -5.547 -18.805 1.00 97.69 159 LYS A N 1
ATOM 1259 C CA . LYS A 1 159 ? 10.980 -6.598 -18.130 1.00 97.69 159 LYS A CA 1
ATOM 1260 C C . LYS A 1 159 ? 11.187 -6.552 -16.616 1.00 97.69 159 LYS A C 1
ATOM 1262 O O . LYS A 1 159 ? 10.202 -6.594 -15.882 1.00 97.69 159 LYS A O 1
ATOM 1267 N N . GLU A 1 160 ? 12.429 -6.425 -16.160 1.00 97.94 160 GLU A N 1
ATOM 1268 C CA . GLU A 1 160 ? 12.763 -6.315 -14.735 1.00 97.94 160 GLU A CA 1
ATOM 1269 C C . GLU A 1 160 ? 12.140 -5.063 -14.097 1.00 97.94 160 GLU A C 1
ATOM 1271 O O . GLU A 1 160 ? 11.500 -5.165 -13.052 1.00 97.94 160 GLU A O 1
ATOM 1276 N N . GLU A 1 161 ? 12.204 -3.909 -14.765 1.00 97.38 161 GLU A N 1
ATOM 1277 C CA . GLU A 1 161 ? 11.568 -2.663 -14.312 1.00 97.38 161 GLU A CA 1
ATOM 1278 C C . GLU A 1 161 ? 10.046 -2.805 -14.159 1.00 97.38 161 GLU A C 1
ATOM 1280 O O . GLU A 1 161 ? 9.469 -2.382 -13.153 1.00 97.38 161 GLU A O 1
ATOM 1285 N N . ARG A 1 162 ? 9.378 -3.441 -15.134 1.00 96.88 162 ARG A N 1
ATOM 1286 C CA . ARG A 1 162 ? 7.929 -3.699 -15.071 1.00 96.88 162 ARG A CA 1
ATOM 1287 C C . ARG A 1 162 ? 7.566 -4.608 -13.897 1.00 96.88 162 ARG A C 1
ATOM 1289 O O . ARG A 1 162 ? 6.569 -4.354 -13.220 1.00 96.88 162 ARG A O 1
ATOM 1296 N N . LEU A 1 163 ? 8.361 -5.646 -13.641 1.00 97.56 163 LEU A N 1
ATOM 1297 C CA . LEU A 1 163 ? 8.149 -6.547 -12.507 1.00 97.56 163 LEU A CA 1
ATOM 1298 C C . LEU A 1 163 ? 8.355 -5.826 -11.170 1.00 97.56 163 LEU A C 1
ATOM 1300 O O . LEU A 1 163 ? 7.496 -5.929 -10.293 1.00 97.56 163 LEU A O 1
ATOM 1304 N N . ALA A 1 164 ? 9.425 -5.038 -11.042 1.00 98.38 164 ALA A N 1
ATOM 1305 C CA . ALA A 1 164 ? 9.693 -4.239 -9.848 1.00 98.38 164 ALA A CA 1
ATOM 1306 C C . ALA A 1 164 ? 8.553 -3.244 -9.565 1.00 98.38 164 ALA A C 1
ATOM 1308 O O . ALA A 1 164 ? 8.087 -3.123 -8.429 1.00 98.38 164 ALA A O 1
ATOM 1309 N N . PHE A 1 165 ? 8.031 -2.585 -10.603 1.00 97.81 165 PHE A N 1
ATOM 1310 C CA . PHE A 1 165 ? 6.884 -1.687 -10.475 1.00 97.81 165 PHE A CA 1
ATOM 1311 C C . PHE A 1 165 ? 5.629 -2.404 -9.949 1.00 97.81 165 PHE A C 1
ATOM 1313 O O . PHE A 1 165 ? 4.962 -1.907 -9.034 1.00 97.81 165 PHE A O 1
ATOM 1320 N N . LEU A 1 166 ? 5.313 -3.585 -10.489 1.00 98.19 166 LEU A N 1
ATOM 1321 C CA . LEU A 1 166 ? 4.176 -4.389 -10.030 1.00 98.19 166 LEU A CA 1
ATOM 1322 C C . LEU A 1 166 ? 4.354 -4.860 -8.583 1.00 98.19 166 LEU A C 1
ATOM 1324 O O . LEU A 1 166 ? 3.391 -4.858 -7.811 1.00 98.19 166 LEU A O 1
ATOM 1328 N N . GLU A 1 167 ? 5.571 -5.227 -8.189 1.00 98.56 167 GLU A N 1
ATOM 1329 C CA . GLU A 1 167 ? 5.876 -5.611 -6.813 1.00 98.56 167 GLU A CA 1
ATOM 1330 C C . GLU A 1 167 ? 5.672 -4.443 -5.838 1.00 98.56 167 GLU A C 1
ATOM 1332 O O . GLU A 1 167 ? 5.030 -4.616 -4.797 1.00 98.56 167 GLU A O 1
ATOM 1337 N N . ILE A 1 168 ? 6.135 -3.240 -6.191 1.00 98.31 168 ILE A N 1
ATOM 1338 C CA . ILE A 1 168 ? 5.914 -2.023 -5.395 1.00 98.31 168 ILE A CA 1
ATOM 1339 C C . ILE A 1 168 ? 4.416 -1.754 -5.235 1.00 98.31 168 ILE A C 1
ATOM 1341 O O . ILE A 1 168 ? 3.947 -1.516 -4.119 1.00 98.31 168 ILE A O 1
ATOM 1345 N N . LYS A 1 169 ? 3.638 -1.827 -6.322 1.00 97.19 169 LYS A N 1
ATOM 1346 C CA . LYS A 1 169 ? 2.183 -1.617 -6.264 1.00 97.19 169 LYS A CA 1
ATOM 1347 C C . LYS A 1 169 ? 1.495 -2.654 -5.379 1.00 97.19 169 LYS A C 1
ATOM 1349 O O . LYS A 1 169 ? 0.666 -2.280 -4.551 1.00 97.19 169 LYS A O 1
ATOM 1354 N N . ARG A 1 170 ? 1.890 -3.925 -5.473 1.00 98.31 170 ARG A N 1
ATOM 1355 C CA . ARG A 1 170 ? 1.382 -4.989 -4.596 1.00 98.31 170 ARG A CA 1
ATOM 1356 C C . ARG A 1 170 ? 1.689 -4.704 -3.124 1.00 98.31 170 ARG A C 1
ATOM 1358 O O . ARG A 1 170 ? 0.796 -4.803 -2.285 1.00 98.31 170 ARG A O 1
ATOM 1365 N N . LYS A 1 171 ? 2.929 -4.318 -2.805 1.00 98.56 171 LYS A N 1
ATOM 1366 C CA . LYS A 1 171 ? 3.331 -3.951 -1.436 1.00 98.56 171 LYS A CA 1
ATOM 1367 C C . LYS A 1 171 ? 2.552 -2.739 -0.920 1.00 98.56 171 LYS A C 1
ATOM 1369 O O . LYS A 1 171 ? 2.138 -2.747 0.235 1.00 98.56 171 LYS A O 1
ATOM 1374 N N . LYS A 1 172 ? 2.295 -1.739 -1.771 1.00 97.94 172 LYS A N 1
ATOM 1375 C CA . LYS A 1 172 ? 1.497 -0.553 -1.421 1.00 97.94 172 LYS A CA 1
ATOM 1376 C C . LYS A 1 172 ? 0.064 -0.921 -1.031 1.00 97.94 172 LYS A C 1
ATOM 1378 O O . LYS A 1 172 ? -0.408 -0.454 -0.001 1.00 97.94 172 LYS A O 1
ATOM 1383 N N . VAL A 1 173 ? -0.596 -1.776 -1.816 1.00 98.25 173 VAL A N 1
ATOM 1384 C CA . VAL A 1 173 ? -1.958 -2.254 -1.508 1.00 98.25 173 VAL A CA 1
ATOM 1385 C C . VAL A 1 173 ? -1.979 -2.999 -0.174 1.00 98.25 173 VAL A C 1
ATOM 1387 O O . VAL A 1 173 ? -2.759 -2.647 0.704 1.00 98.25 173 VAL A O 1
ATOM 1390 N N . LYS A 1 174 ? -1.051 -3.942 0.025 1.00 98.38 174 LYS A N 1
ATOM 1391 C CA . LYS A 1 174 ? -0.947 -4.699 1.280 1.00 98.38 174 LYS A CA 1
ATOM 1392 C C . LYS A 1 174 ? -0.728 -3.797 2.502 1.00 98.38 174 LYS A C 1
ATOM 1394 O O . LYS A 1 174 ? -1.311 -4.036 3.552 1.00 98.38 174 LYS A O 1
ATOM 1399 N N . CYS A 1 175 ? 0.114 -2.771 2.375 1.00 98.25 175 CYS A N 1
ATOM 1400 C CA . CYS A 1 175 ? 0.355 -1.807 3.450 1.00 98.25 175 CYS A CA 1
ATOM 1401 C C . CYS A 1 175 ? -0.930 -1.046 3.817 1.00 98.25 175 CYS A C 1
ATOM 1403 O O . CYS A 1 175 ? -1.250 -0.897 4.992 1.00 98.25 175 CYS A O 1
ATOM 1405 N N . HIS A 1 176 ? -1.704 -0.631 2.813 1.00 98.06 176 HIS A N 1
ATOM 1406 C CA . HIS A 1 176 ? -2.958 0.084 3.036 1.00 98.06 176 HIS A CA 1
ATOM 1407 C C . HIS A 1 176 ? -4.033 -0.793 3.699 1.00 98.06 176 HIS A C 1
ATOM 1409 O O . HIS A 1 176 ? -4.724 -0.342 4.606 1.00 98.06 176 HIS A O 1
ATOM 1415 N N . GLU A 1 177 ? -4.135 -2.068 3.314 1.00 98.50 177 GLU A N 1
ATOM 1416 C CA . GLU A 1 177 ? -5.022 -3.032 3.985 1.00 98.50 177 GLU A CA 1
ATOM 1417 C C . GLU A 1 177 ? -4.654 -3.215 5.465 1.00 98.50 177 GLU A C 1
ATOM 1419 O O . GLU A 1 177 ? -5.528 -3.257 6.331 1.00 98.50 177 GLU A O 1
ATOM 1424 N N . GLN A 1 178 ? -3.355 -3.287 5.774 1.00 98.50 178 GLN A N 1
ATOM 1425 C CA . GLN A 1 178 ? -2.880 -3.374 7.156 1.00 98.50 178 GLN A CA 1
ATOM 1426 C C . GLN A 1 178 ? -3.210 -2.113 7.962 1.00 98.50 178 GLN A C 1
ATOM 1428 O O . GLN A 1 178 ? -3.615 -2.214 9.120 1.00 98.50 178 GLN A O 1
ATOM 1433 N N . GLU A 1 179 ? -3.062 -0.934 7.359 1.00 98.25 179 GLU A N 1
ATOM 1434 C CA . GLU A 1 179 ? -3.423 0.339 7.981 1.00 98.25 179 GLU A CA 1
ATOM 1435 C C . GLU A 1 179 ? -4.920 0.402 8.316 1.00 98.25 179 GLU A C 1
ATOM 1437 O O . GLU A 1 179 ? -5.277 0.741 9.446 1.00 98.25 179 GLU A O 1
ATOM 1442 N N . LEU A 1 180 ? -5.785 0.001 7.378 1.00 98.38 180 LEU A N 1
ATOM 1443 C CA . LEU A 1 180 ? -7.232 -0.072 7.599 1.00 98.38 180 LEU A CA 1
ATOM 1444 C C . LEU A 1 180 ? -7.583 -1.050 8.724 1.00 98.38 180 LEU A C 1
ATOM 1446 O O . LEU A 1 180 ? -8.330 -0.697 9.632 1.00 98.38 180 LEU A O 1
ATOM 1450 N N . SER A 1 181 ? -6.982 -2.243 8.733 1.00 98.31 181 SER A N 1
ATOM 1451 C CA . SER A 1 181 ? -7.200 -3.224 9.803 1.00 98.31 181 SER A CA 1
ATOM 1452 C C . SER A 1 181 ? -6.800 -2.681 11.182 1.00 98.31 181 SER A C 1
ATOM 1454 O O . SER A 1 181 ? -7.498 -2.900 12.175 1.00 98.31 181 SER A O 1
ATOM 1456 N N . MET A 1 182 ? -5.706 -1.917 11.256 1.00 98.56 182 MET A N 1
ATOM 1457 C CA . MET A 1 182 ? -5.284 -1.259 12.492 1.00 98.56 182 MET A CA 1
ATOM 1458 C C . MET A 1 182 ? -6.260 -0.153 12.924 1.00 98.56 182 MET A C 1
ATOM 1460 O O . MET A 1 182 ? -6.500 0.005 14.123 1.00 98.56 182 MET A O 1
ATOM 1464 N N . GLN A 1 183 ? -6.825 0.608 11.983 1.00 98.44 183 GLN A N 1
ATOM 1465 C CA . GLN A 1 183 ? -7.855 1.608 12.285 1.00 98.44 183 GLN A CA 1
ATOM 1466 C C . GLN A 1 183 ? -9.134 0.952 12.812 1.00 98.44 183 GLN A C 1
ATOM 1468 O O . GLN A 1 183 ? -9.631 1.361 13.858 1.00 98.44 183 GLN A O 1
ATOM 1473 N N . GLU A 1 184 ? -9.615 -0.110 12.164 1.00 98.31 184 GLU A N 1
ATOM 1474 C CA . GLU A 1 184 ? -10.778 -0.872 12.634 1.00 98.31 184 GLU A CA 1
ATOM 1475 C C . GLU A 1 184 ? -10.558 -1.439 14.038 1.00 98.31 184 GLU A C 1
ATOM 1477 O O . GLU A 1 184 ? -11.453 -1.396 14.880 1.00 98.31 184 GLU A O 1
ATOM 1482 N N . TYR A 1 185 ? -9.356 -1.949 14.321 1.00 98.56 185 TYR A N 1
ATOM 1483 C CA . TYR A 1 185 ? -9.012 -2.426 15.655 1.00 98.56 185 TYR A CA 1
ATOM 1484 C C . TYR A 1 185 ? -9.078 -1.307 16.702 1.00 98.56 185 TYR A C 1
ATOM 1486 O O . TYR A 1 185 ? -9.656 -1.506 17.770 1.00 98.56 185 TYR A O 1
ATOM 1494 N N . LYS A 1 186 ? -8.513 -0.129 16.403 1.00 98.44 186 LYS A N 1
ATOM 1495 C CA . LYS A 1 186 ? -8.577 1.034 17.302 1.00 98.44 186 LYS A CA 1
ATOM 1496 C C . LYS A 1 186 ? -10.018 1.469 17.548 1.00 98.44 186 LYS A C 1
ATOM 1498 O O . LYS A 1 186 ? -10.387 1.640 18.705 1.00 98.44 186 LYS A O 1
ATOM 1503 N N . GLN A 1 187 ? -10.830 1.546 16.496 1.00 98.56 187 GLN A N 1
ATOM 1504 C CA . GLN A 1 187 ? -12.246 1.881 16.620 1.00 98.56 187 GLN A CA 1
ATOM 1505 C C . GLN A 1 187 ? -12.966 0.890 17.539 1.00 98.56 187 GLN A C 1
ATOM 1507 O O . GLN A 1 187 ? -13.625 1.295 18.486 1.00 98.56 187 GLN A O 1
ATOM 1512 N N . ARG A 1 188 ? -12.752 -0.420 17.351 1.00 98.31 188 ARG A N 1
ATOM 1513 C CA . ARG A 1 188 ? -13.340 -1.442 18.234 1.00 98.31 188 ARG A CA 1
ATOM 1514 C C . ARG A 1 188 ? -12.918 -1.275 19.693 1.00 98.31 188 ARG A C 1
ATOM 1516 O O . ARG A 1 188 ? -13.717 -1.540 20.584 1.00 98.31 188 ARG A O 1
ATOM 1523 N N . GLN A 1 189 ? -11.675 -0.872 19.956 1.00 98.31 189 GLN A N 1
ATOM 1524 C CA . GLN A 1 189 ? -11.206 -0.608 21.321 1.00 98.31 189 GLN A CA 1
ATOM 1525 C C . GLN A 1 189 ? -11.911 0.601 21.945 1.00 98.31 189 GLN A C 1
ATOM 1527 O O . GLN A 1 189 ? -12.226 0.581 23.136 1.00 98.31 189 GLN A O 1
ATOM 1532 N N . GLU A 1 190 ? -12.155 1.649 21.163 1.00 98.38 190 GLU A N 1
ATOM 1533 C CA . GLU A 1 190 ? -12.922 2.815 21.604 1.00 98.38 190 GLU A CA 1
ATOM 1534 C C . GLU A 1 190 ? -14.382 2.452 21.863 1.00 98.38 190 GLU A C 1
ATOM 1536 O O . GLU A 1 190 ? -14.901 2.771 22.932 1.00 98.38 190 GLU A O 1
ATOM 1541 N N . ASP A 1 191 ? -14.999 1.695 20.958 1.00 98.12 191 ASP A N 1
ATOM 1542 C CA . ASP A 1 191 ? -16.376 1.232 21.104 1.00 98.12 191 ASP A CA 1
ATOM 1543 C C . ASP A 1 191 ? -16.529 0.378 22.371 1.00 98.12 191 ASP A C 1
ATOM 1545 O O . ASP A 1 191 ? -17.408 0.633 23.189 1.00 98.12 191 ASP A O 1
ATOM 1549 N N . ILE A 1 192 ? -15.641 -0.601 22.594 1.00 97.69 192 ILE A N 1
ATOM 1550 C CA . ILE A 1 192 ? -15.658 -1.428 23.814 1.00 97.69 192 ILE A CA 1
ATOM 1551 C C . ILE A 1 192 ? -15.552 -0.549 25.060 1.00 97.69 192 ILE A C 1
ATOM 1553 O O . ILE A 1 192 ? -16.312 -0.735 26.007 1.00 97.69 192 ILE A O 1
ATOM 1557 N N . ARG A 1 193 ? -14.640 0.427 25.068 1.00 97.44 193 ARG A N 1
ATOM 1558 C CA . ARG A 1 193 ? -14.482 1.348 26.200 1.00 97.44 193 ARG A CA 1
ATOM 1559 C C . ARG A 1 193 ? -15.757 2.150 26.455 1.00 97.44 193 ARG A C 1
ATOM 1561 O O . ARG A 1 193 ? -16.158 2.289 27.606 1.00 97.44 193 ARG A O 1
ATOM 1568 N N . PHE A 1 194 ? -16.397 2.630 25.393 1.00 97.88 194 PHE A N 1
ATOM 1569 C CA . PHE A 1 194 ? -17.670 3.336 25.474 1.00 97.88 194 PHE A CA 1
ATOM 1570 C C . PHE A 1 194 ? -18.772 2.448 26.073 1.00 97.88 194 PHE A C 1
ATOM 1572 O O . PHE A 1 194 ? -19.462 2.868 27.000 1.00 97.88 194 PHE A O 1
ATOM 1579 N N . TYR A 1 195 ? -18.890 1.194 25.626 1.00 95.38 195 TYR A N 1
ATOM 1580 C CA . TYR A 1 195 ? -19.875 0.248 26.165 1.00 95.38 195 TYR A CA 1
ATOM 1581 C C . TYR A 1 195 ? -19.590 -0.197 27.604 1.00 95.38 195 TYR A C 1
ATOM 1583 O O . TYR A 1 195 ? -20.521 -0.567 28.317 1.00 95.38 195 TYR A O 1
ATOM 1591 N N . MET A 1 196 ? -18.335 -0.157 28.051 1.00 95.94 196 MET A N 1
ATOM 1592 C CA . MET A 1 196 ? -17.976 -0.501 29.430 1.00 95.94 196 MET A CA 1
ATOM 1593 C C . MET A 1 196 ? -18.238 0.638 30.421 1.00 95.94 196 MET A C 1
ATOM 1595 O O . MET A 1 196 ? -18.475 0.373 31.597 1.00 95.94 196 MET A O 1
ATOM 1599 N N . GLN A 1 197 ? -18.280 1.888 29.955 1.00 94.88 197 GLN A N 1
ATOM 1600 C CA . GLN A 1 197 ? -18.410 3.072 30.805 1.00 94.88 197 GLN A CA 1
ATOM 1601 C C . GLN A 1 197 ? -19.620 3.038 31.771 1.00 94.88 197 GLN A C 1
ATOM 1603 O O . GLN A 1 197 ? -19.456 3.417 32.930 1.00 94.88 197 GLN A O 1
ATOM 1608 N N . PRO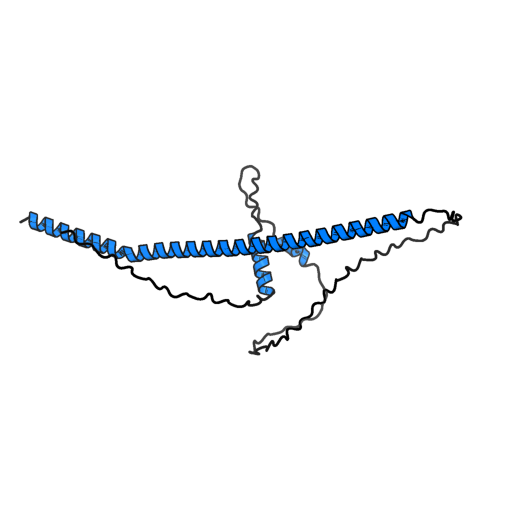 A 1 198 ? -20.829 2.573 31.394 1.00 94.62 198 PRO A N 1
ATOM 1609 C CA . PRO A 1 198 ? -21.955 2.486 32.330 1.00 94.62 198 PRO A CA 1
ATOM 1610 C C . PRO A 1 198 ? -21.730 1.499 33.484 1.00 94.62 198 PRO A C 1
ATOM 1612 O O . PRO A 1 198 ? -22.228 1.726 34.585 1.00 94.62 198 PRO A O 1
ATOM 1615 N N . TYR A 1 199 ? -20.970 0.421 33.267 1.00 91.69 199 TYR A N 1
ATOM 1616 C CA . TYR A 1 199 ? -20.685 -0.565 34.315 1.00 91.69 199 TYR A CA 1
ATOM 1617 C C . TYR A 1 199 ? -19.799 0.009 35.419 1.00 91.69 199 TYR A C 1
ATOM 1619 O O . TYR A 1 199 ? -19.974 -0.348 36.586 1.00 91.69 199 TYR A O 1
ATOM 1627 N N . ASP A 1 200 ? -18.901 0.929 35.070 1.00 89.94 200 ASP A N 1
ATOM 1628 C CA . ASP A 1 200 ? -18.086 1.641 36.053 1.00 89.94 200 ASP A CA 1
ATOM 1629 C C . ASP A 1 200 ? -18.980 2.477 36.981 1.00 89.94 200 ASP A C 1
ATOM 1631 O O . ASP A 1 200 ? -18.865 2.373 38.200 1.00 89.94 200 ASP A O 1
ATOM 1635 N N . HIS A 1 201 ? -19.951 3.208 36.418 1.00 91.50 201 HIS A N 1
ATOM 1636 C CA . HIS A 1 201 ? -20.913 4.004 37.192 1.00 91.50 201 HIS A CA 1
ATOM 1637 C C . HIS A 1 201 ? -21.775 3.128 38.108 1.00 91.50 201 HIS A C 1
ATOM 1639 O O . HIS A 1 201 ? -21.886 3.412 39.297 1.00 91.50 201 HIS A O 1
ATOM 1645 N N . LEU A 1 202 ? -22.311 2.016 37.591 1.00 90.88 202 LEU A N 1
ATOM 1646 C CA . LEU A 1 202 ? -23.092 1.069 38.398 1.00 90.88 202 LEU A CA 1
ATOM 1647 C C . LEU A 1 202 ? -22.275 0.489 39.559 1.00 90.88 202 LEU A C 1
ATOM 1649 O O . LEU A 1 202 ? -22.800 0.285 40.653 1.00 90.88 202 LEU A O 1
ATOM 1653 N N . THR A 1 203 ? -20.989 0.229 39.330 1.00 92.31 203 THR A N 1
ATOM 1654 C CA . THR A 1 203 ? -20.085 -0.284 40.363 1.00 92.31 203 THR A CA 1
ATOM 1655 C C . THR A 1 203 ? -19.830 0.773 41.438 1.00 92.31 203 THR A C 1
ATOM 1657 O O . THR A 1 203 ? -19.870 0.455 42.628 1.00 92.31 203 THR A O 1
ATOM 1660 N N . THR A 1 204 ? -19.610 2.029 41.043 1.00 93.88 204 THR A N 1
ATOM 1661 C CA . THR A 1 204 ? -19.429 3.148 41.977 1.00 93.88 204 THR A CA 1
ATOM 1662 C C . THR A 1 204 ? -20.685 3.409 42.805 1.00 93.88 204 THR A C 1
ATOM 1664 O O . THR A 1 204 ? -20.588 3.498 44.030 1.00 93.88 204 THR A O 1
ATOM 1667 N N . ASP A 1 205 ? -21.857 3.458 42.174 1.00 94.31 205 ASP A N 1
ATOM 1668 C CA . ASP A 1 205 ? -23.129 3.699 42.862 1.00 94.31 205 ASP A CA 1
ATOM 1669 C C . ASP A 1 205 ? -23.444 2.582 43.867 1.00 94.31 205 ASP A C 1
ATOM 1671 O O . ASP A 1 205 ? -23.839 2.845 45.007 1.00 94.31 205 ASP A O 1
ATOM 1675 N N . ALA A 1 206 ? -23.202 1.322 43.487 1.00 93.38 206 ALA A N 1
ATOM 1676 C CA . ALA A 1 206 ? -23.376 0.182 44.382 1.00 93.38 206 ALA A CA 1
ATOM 1677 C C . ALA A 1 206 ? -22.434 0.246 45.597 1.00 93.38 206 ALA A C 1
ATOM 1679 O O . ALA A 1 206 ? -22.863 -0.020 46.723 1.00 93.38 206 ALA A O 1
ATOM 1680 N N . LEU A 1 207 ? -21.164 0.619 45.394 1.00 94.81 207 LEU A N 1
ATOM 1681 C CA . LEU A 1 207 ? -20.205 0.804 46.488 1.00 94.81 207 LEU A CA 1
ATOM 1682 C C . LEU A 1 207 ? -20.634 1.934 47.429 1.00 94.81 207 LEU A C 1
ATOM 1684 O O . LEU A 1 207 ? -20.657 1.724 48.644 1.00 94.81 207 LEU A O 1
ATOM 1688 N N . ALA A 1 208 ? -21.049 3.080 46.885 1.00 96.25 208 ALA A N 1
ATOM 1689 C CA . ALA A 1 208 ? -21.535 4.211 47.674 1.00 96.25 208 ALA A CA 1
ATOM 1690 C C . ALA A 1 208 ? -22.748 3.824 48.539 1.00 96.25 208 ALA A C 1
ATOM 1692 O O . ALA A 1 208 ? -22.810 4.154 49.726 1.00 96.25 208 ALA A O 1
ATOM 1693 N N . HIS A 1 209 ? -23.683 3.051 47.981 1.00 95.81 209 HIS A N 1
ATOM 1694 C CA . HIS A 1 209 ? -24.844 2.556 48.720 1.00 95.81 209 HIS A CA 1
ATOM 1695 C C . HIS A 1 209 ? -24.451 1.605 49.866 1.00 95.81 209 HIS A C 1
ATOM 1697 O O . HIS A 1 209 ? -24.980 1.697 50.976 1.00 95.81 209 HIS A O 1
ATOM 1703 N N . ILE A 1 210 ? -23.496 0.699 49.629 1.00 96.38 210 ILE A N 1
ATOM 1704 C CA . ILE A 1 210 ? -22.981 -0.212 50.665 1.00 96.38 210 ILE A CA 1
ATOM 1705 C C . ILE A 1 210 ? -22.301 0.571 51.797 1.00 96.38 210 ILE A C 1
ATOM 1707 O O . ILE A 1 210 ? -22.474 0.233 52.972 1.00 96.38 210 ILE A O 1
ATOM 1711 N N . GLU A 1 211 ? -21.528 1.605 51.472 1.00 96.88 211 GLU A N 1
ATOM 1712 C CA . GLU A 1 211 ? -20.866 2.453 52.467 1.00 96.88 211 GLU A CA 1
ATOM 1713 C C . GLU A 1 211 ? -21.867 3.249 53.310 1.00 96.88 211 GLU A C 1
ATOM 1715 O O . GLU A 1 211 ? -21.721 3.295 54.535 1.00 96.88 211 GLU A O 1
ATOM 1720 N N . ALA A 1 212 ? -22.923 3.784 52.690 1.00 96.88 212 ALA A N 1
ATOM 1721 C CA . ALA A 1 212 ? -24.001 4.475 53.395 1.00 96.88 212 ALA A CA 1
ATOM 1722 C C . ALA A 1 212 ? -24.705 3.559 54.414 1.00 96.88 212 ALA A C 1
ATOM 1724 O O . ALA A 1 212 ? -24.843 3.924 55.583 1.00 96.88 212 ALA A O 1
ATOM 1725 N N . LEU A 1 213 ? -25.057 2.330 54.013 1.00 97.25 213 LEU A N 1
ATOM 1726 C CA . LEU A 1 213 ? -25.656 1.340 54.919 1.00 97.25 213 LEU A CA 1
ATOM 1727 C C . LEU A 1 213 ? -24.731 0.983 56.091 1.00 97.25 213 LEU A C 1
ATOM 1729 O O . LEU A 1 213 ? -25.178 0.858 57.232 1.00 97.25 213 LEU A O 1
ATOM 1733 N N . ARG A 1 214 ? -23.424 0.835 55.837 1.00 95.88 214 ARG A N 1
ATOM 1734 C CA . ARG A 1 214 ? -22.438 0.575 56.901 1.00 95.88 214 ARG A CA 1
ATOM 1735 C C . ARG A 1 214 ? -22.345 1.729 57.897 1.00 95.88 214 ARG A C 1
ATOM 1737 O O . ARG A 1 214 ? -22.132 1.472 59.081 1.00 95.88 214 ARG A O 1
ATOM 1744 N N . ALA A 1 215 ? -22.466 2.972 57.434 1.00 97.50 215 ALA A N 1
ATOM 1745 C CA . ALA A 1 215 ? -22.462 4.144 58.302 1.00 97.50 215 ALA A CA 1
ATOM 1746 C C . ALA A 1 215 ? -23.720 4.203 59.183 1.00 97.50 215 ALA A C 1
ATOM 1748 O O . ALA A 1 215 ? -23.600 4.449 60.381 1.00 97.50 215 ALA A O 1
ATOM 1749 N N . GLU A 1 216 ? -24.898 3.899 58.628 1.00 97.25 216 GLU A N 1
ATOM 1750 C CA . GLU A 1 216 ? -26.156 3.872 59.388 1.00 97.25 216 GLU A CA 1
ATOM 1751 C C . GLU A 1 216 ? -26.139 2.804 60.491 1.00 97.25 216 GLU A C 1
ATOM 1753 O O . GLU A 1 216 ? -26.504 3.088 61.631 1.00 97.25 216 GLU A O 1
ATOM 1758 N N . ILE A 1 217 ? -25.658 1.593 60.184 1.00 96.62 217 ILE A N 1
ATOM 1759 C CA . ILE A 1 217 ? -25.547 0.506 61.171 1.00 96.62 217 ILE A CA 1
ATOM 1760 C C . ILE A 1 217 ? -24.608 0.893 62.321 1.00 96.62 217 ILE A C 1
ATOM 1762 O O . ILE A 1 217 ? -24.887 0.548 63.461 1.00 96.62 217 ILE A O 1
ATOM 1766 N N . LYS A 1 218 ? -23.510 1.610 62.043 1.00 96.62 218 LYS A N 1
ATOM 1767 C CA . LYS A 1 218 ? -22.563 2.067 63.078 1.00 96.62 218 LYS A CA 1
ATOM 1768 C C . LYS A 1 218 ? -23.110 3.179 63.976 1.00 96.62 218 LYS A C 1
ATOM 1770 O O . LYS A 1 218 ? -22.547 3.399 65.043 1.00 96.62 218 LYS A O 1
ATOM 1775 N N . ALA A 1 219 ? -24.117 3.919 63.519 1.00 95.06 219 ALA A N 1
ATOM 1776 C CA . ALA A 1 219 ? -24.706 5.027 64.266 1.00 95.06 219 ALA A CA 1
ATOM 1777 C C . ALA A 1 219 ? -25.820 4.581 65.232 1.00 95.06 219 ALA A C 1
ATOM 1779 O O . ALA A 1 219 ? -26.261 5.390 66.048 1.00 95.06 219 ALA A O 1
ATOM 1780 N N . ARG A 1 220 ? -26.282 3.330 65.122 1.00 89.12 220 ARG A N 1
ATOM 1781 C CA . ARG A 1 220 ? -27.238 2.699 66.040 1.00 89.12 220 ARG A CA 1
ATOM 1782 C C . ARG A 1 220 ? -26.507 1.951 67.147 1.00 89.12 220 ARG A C 1
ATOM 1784 O O . ARG A 1 220 ? -27.031 1.977 68.280 1.00 89.12 220 ARG A O 1
#